Protein AF-0000000087647297 (afdb_homodimer)

Secondary structure (DSSP, 8-state):
-EEEGGGGT-TTTEEE-SEEE-----SB-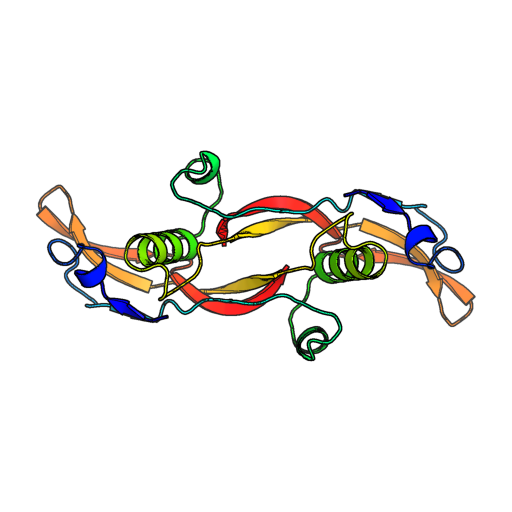-TTSTHHHHTT--HHHHHHHHHHHH-TTT-PPPBEEEEEEEEEEEEEE-TTS-EEEEEEEEEEEEEEEE-/-EEEGGGGT-TTTEEE-SEEE-----SB--TTSTHHHHS---HHHHHHHHHHHH-TTT-PPPBEEEEEEEEEEEEEE-TTS-EEEEEEEEEEEEEEEE-

Foldseek 3Di:
DKDACVVVPNPVWWDDDRIDAQDWFFDFPAPPPPCQVVFPEDPVQVVQNVVCVVPVVVHDHWTKGAPDAAWDWTWTQDPVRDTDIDIDGRRHRPHIHTD/DKDACVVVPNPVWWDDDRIDAQDWFFDFPAPPPPCVVVFPEDPVQVVQNVVCVVPVVVHPHWTKGAPDAAWDWTWTQDPVRDTDIDIDGRRHRPHIHTD

pLDDT: mean 89.78, std 12.83, range [45.0, 98.5]

Nearest PDB structures (foldseek):
  1m4u-assembly1_L-2  TM=9.339E-01  e=3.645E-11  Homo sapiens
  6z3j-assembly1_A  TM=9.046E-01  e=3.065E-11  Homo sapiens
  7zjf-assembly1_A  TM=9.321E-01  e=9.732E-11  Homo sapiens
  3evs-assembly1_B-2  TM=9.454E-01  e=2.753E-10  Homo sapiens
  7zjf-assembly1_B  TM=8.423E-01  e=1.637E-10  Homo sapiens

Radius of gyration: 20.19 Å; Cα contacts (8 Å, |Δi|>4): 421; chains: 2; bounding box: 30×67×40 Å

Solvent-accessible surface area (backbone atoms only — not comparable to full-atom values): 10541 Å² total; per-residue (Å²): 79,74,43,46,37,56,78,76,66,38,52,88,38,44,71,34,60,68,50,49,69,28,41,77,57,77,59,71,42,40,90,80,38,74,47,56,88,70,23,68,51,36,54,34,18,51,51,36,30,52,48,15,71,74,36,60,85,78,32,64,57,16,31,36,29,64,73,35,59,35,63,46,68,41,30,28,48,47,99,82,71,44,80,44,77,44,79,39,62,36,36,23,51,74,36,60,16,24,65,79,74,44,48,39,56,77,75,67,37,51,87,40,43,70,33,61,68,48,49,69,27,41,78,57,75,60,70,43,39,92,81,36,75,49,56,90,70,23,68,52,38,52,33,19,52,51,36,29,51,48,15,72,73,38,61,86,79,33,64,58,15,32,38,30,64,73,34,58,36,65,44,67,39,31,29,48,45,98,83,71,44,80,43,76,43,78,40,61,37,37,21,53,75,36,61,16,24,65

Structure (mmCIF, N/CA/C/O backbone):
data_AF-0000000087647297-model_v1
#
loop_
_entity.id
_entity.type
_entity.pdbx_description
1 polymer 'Transforming growth factor beta like domain protein'
#
loop_
_atom_site.group_PDB
_atom_site.id
_atom_site.type_symbol
_atom_site.label_atom_id
_atom_site.label_alt_id
_atom_site.label_comp_id
_atom_site.label_asym_id
_atom_site.label_entity_id
_atom_site.label_seq_id
_atom_site.pdbx_PDB_ins_code
_atom_site.Cartn_x
_atom_site.Cartn_y
_atom_site.Cartn_z
_atom_site.occupancy
_atom_site.B_iso_or_equiv
_atom_site.auth_seq_id
_atom_site.auth_comp_id
_atom_site.auth_asym_id
_atom_site.auth_atom_id
_atom_site.pdbx_PDB_model_num
ATOM 1 N N . LEU A 1 1 ? 6.102 6.43 14.133 1 93.56 1 LEU A N 1
ATOM 2 C CA . LEU A 1 1 ? 6.293 7.816 13.711 1 93.56 1 LEU A CA 1
ATOM 3 C C . LEU A 1 1 ? 5.328 8.742 14.438 1 93.56 1 LEU A C 1
ATOM 5 O O . LEU A 1 1 ? 4.109 8.609 14.297 1 93.56 1 LEU A O 1
ATOM 9 N N . TYR A 1 2 ? 5.879 9.523 15.328 1 96.12 2 TYR A N 1
ATOM 10 C CA . TYR A 1 2 ? 5.07 10.539 15.992 1 96.12 2 TYR A CA 1
ATOM 11 C C . TYR A 1 2 ? 5.199 11.883 15.281 1 96.12 2 TYR A C 1
ATOM 13 O O . TYR A 1 2 ? 6.309 12.336 14.992 1 96.12 2 TYR A O 1
ATOM 21 N N . LEU A 1 3 ? 4.051 12.461 15.031 1 95.81 3 LEU A N 1
ATOM 22 C CA . LEU A 1 3 ? 4.02 13.773 14.391 1 95.81 3 LEU A CA 1
ATOM 23 C C . LEU A 1 3 ? 3.619 14.852 15.391 1 95.81 3 LEU A C 1
ATOM 25 O O . LEU A 1 3 ? 2.529 14.805 15.969 1 95.81 3 LEU A O 1
ATOM 29 N N . ASN A 1 4 ? 4.578 15.719 15.555 1 95.88 4 ASN A N 1
ATOM 30 C CA . ASN A 1 4 ? 4.242 16.969 16.219 1 95.88 4 ASN A CA 1
ATOM 31 C C . ASN A 1 4 ? 3.855 18.062 15.227 1 95.88 4 ASN A C 1
ATOM 33 O O . ASN A 1 4 ? 4.633 18.391 14.328 1 95.88 4 ASN A O 1
ATOM 37 N N . PHE A 1 5 ? 2.699 18.641 15.438 1 95.81 5 PHE A N 1
ATOM 38 C CA . PHE A 1 5 ? 2.193 19.594 14.461 1 95.81 5 PHE A CA 1
ATOM 39 C C . PHE A 1 5 ? 3.084 20.828 14.398 1 95.81 5 PHE A C 1
ATOM 41 O O . PHE A 1 5 ? 3.172 21.484 13.359 1 95.81 5 PHE A O 1
ATOM 48 N N . ALA A 1 6 ? 3.789 21.031 15.422 1 94.19 6 ALA A N 1
ATOM 49 C CA . ALA A 1 6 ? 4.719 22.156 15.438 1 94.19 6 ALA A C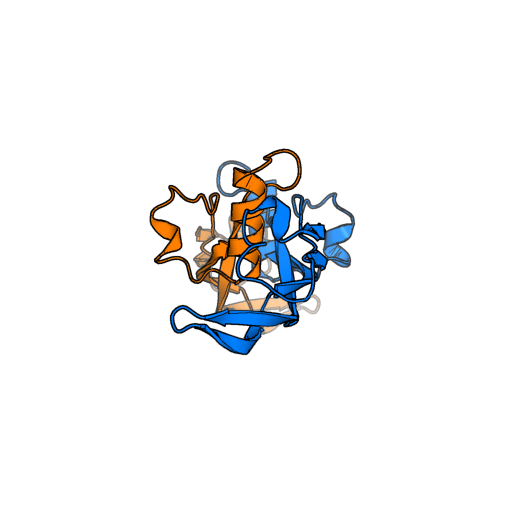A 1
ATOM 50 C C . ALA A 1 6 ? 5.879 21.938 14.477 1 94.19 6 ALA A C 1
ATOM 52 O O . ALA A 1 6 ? 6.398 22.875 13.875 1 94.19 6 ALA A O 1
ATOM 53 N N . ASP A 1 7 ? 6.262 20.688 14.344 1 91.44 7 ASP A N 1
ATOM 54 C CA . ASP A 1 7 ? 7.41 20.344 13.508 1 91.44 7 ASP A CA 1
ATOM 55 C C . ASP A 1 7 ? 7.137 20.672 12.039 1 91.44 7 ASP A C 1
ATOM 57 O O . ASP A 1 7 ? 8.062 20.969 11.273 1 91.44 7 ASP A O 1
ATOM 61 N N . ILE A 1 8 ? 5.844 20.703 11.688 1 89.94 8 ILE A N 1
ATOM 62 C CA . ILE A 1 8 ? 5.52 20.938 10.289 1 89.94 8 ILE A CA 1
ATOM 63 C C . ILE A 1 8 ? 4.934 22.344 10.125 1 89.94 8 ILE A C 1
ATOM 65 O O . ILE A 1 8 ? 4.312 22.641 9.109 1 89.94 8 ILE A O 1
ATOM 69 N N . GLY A 1 9 ? 4.945 23.078 11.172 1 91.44 9 GLY A N 1
ATOM 70 C CA . GLY A 1 9 ? 4.578 24.469 11.102 1 91.44 9 GLY A CA 1
ATOM 71 C C . GLY A 1 9 ? 3.092 24.719 11.289 1 91.44 9 GLY A C 1
ATOM 72 O O . GLY A 1 9 ? 2.562 25.75 10.875 1 91.44 9 GLY A O 1
ATOM 73 N N . TRP A 1 10 ? 2.41 23.766 11.898 1 93.19 10 TRP A N 1
ATOM 74 C CA . TRP A 1 10 ? 0.958 23.891 11.992 1 93.19 10 TRP A CA 1
ATOM 75 C C . TRP A 1 10 ? 0.535 24.328 13.391 1 93.19 10 TRP A C 1
ATOM 77 O O . TRP A 1 10 ? -0.65 24.266 13.727 1 93.19 10 TRP A O 1
ATOM 87 N N . ARG A 1 11 ? 1.353 24.781 14.109 1 91.62 11 ARG A N 1
ATOM 88 C CA . ARG A 1 11 ? 1.104 25.109 15.508 1 91.62 11 ARG A CA 1
ATOM 89 C C . ARG A 1 11 ? 0.114 26.266 15.625 1 91.62 11 ARG A C 1
ATOM 91 O O . ARG A 1 11 ? -0.667 26.328 16.578 1 91.62 11 ARG A O 1
ATOM 98 N N . GLU A 1 12 ? 0.153 27.094 14.648 1 93.75 12 GLU A N 1
ATOM 99 C CA . GLU A 1 12 ? -0.638 28.328 14.758 1 93.75 12 GLU A CA 1
ATOM 100 C C . GLU A 1 12 ? -2.123 28.031 14.555 1 93.75 12 GLU A C 1
ATOM 102 O O . GLU A 1 12 ? -2.977 28.781 15.055 1 93.75 12 GLU A O 1
ATOM 107 N N . TRP A 1 13 ? -2.408 27 13.867 1 94.19 13 TRP A N 1
ATOM 108 C CA . TRP A 1 13 ? -3.824 26.812 13.562 1 94.19 13 TRP A CA 1
ATOM 109 C C . TRP A 1 13 ? -4.344 25.531 14.188 1 94.19 13 TRP A C 1
ATOM 111 O O . TRP A 1 13 ? -5.555 25.344 14.344 1 94.19 13 TRP A O 1
ATOM 121 N N . VAL A 1 14 ? -3.5 24.609 14.523 1 97 14 VAL A N 1
ATOM 122 C CA . VAL A 1 14 ? -3.965 23.406 15.195 1 97 14 VAL A CA 1
ATOM 123 C C . VAL A 1 14 ? -3.984 23.625 16.703 1 97 14 VAL A C 1
ATOM 125 O O . VAL A 1 14 ? -2.959 23.953 17.297 1 97 14 VAL A O 1
ATOM 128 N N . ILE A 1 15 ? -5.152 23.438 17.25 1 97.69 15 ILE A N 1
ATOM 129 C CA . ILE A 1 15 ? -5.332 23.672 18.688 1 97.69 15 ILE A CA 1
ATOM 130 C C . ILE A 1 15 ? -5 22.391 19.453 1 97.69 15 ILE A C 1
ATOM 132 O O . ILE A 1 15 ? -4.27 22.438 20.453 1 97.69 15 ILE A O 1
ATOM 136 N N . ALA A 1 16 ? -5.621 21.328 19.062 1 97.56 16 ALA A N 1
ATOM 137 C CA . ALA A 1 16 ? -5.391 20.031 19.703 1 97.56 16 ALA A CA 1
ATOM 138 C C . ALA A 1 16 ? -5.617 18.891 18.719 1 97.56 16 ALA A C 1
ATOM 140 O O . ALA A 1 16 ? -6.441 19 17.812 1 97.56 16 ALA A O 1
ATOM 141 N N . PRO A 1 17 ? -5.004 17.703 18.875 1 97.88 17 PRO A N 1
ATOM 142 C CA . PRO A 1 17 ? -3.904 17.516 19.812 1 97.88 17 PRO A CA 1
ATOM 143 C C . PRO A 1 17 ? -2.615 18.203 19.375 1 97.88 17 PRO A C 1
ATOM 145 O O . PRO A 1 17 ? -2.586 18.844 18.312 1 97.88 17 PRO A O 1
ATOM 148 N N . GLU A 1 18 ? -1.52 18.188 20.219 1 97.06 18 GLU A N 1
ATOM 149 C CA . GLU A 1 18 ? -0.218 18.719 19.828 1 97.06 18 GLU A CA 1
ATOM 150 C C . GLU A 1 18 ? 0.405 17.891 18.719 1 97.06 18 GLU A C 1
ATOM 152 O O . GLU A 1 18 ? 1.188 18.406 17.922 1 97.06 18 GLU A O 1
ATOM 157 N N . GLY A 1 19 ? 0.128 16.625 18.797 1 97.12 19 GLY A N 1
ATOM 158 C CA . GLY A 1 19 ? 0.629 15.633 17.859 1 97.12 19 GLY A CA 1
ATOM 159 C C . GLY A 1 19 ? -0.036 14.273 18 1 97.12 19 GLY A C 1
ATOM 160 O O . GLY A 1 19 ? -0.97 14.125 18.797 1 97.12 19 GLY A O 1
ATOM 161 N N . TYR A 1 20 ? 0.279 13.414 17.156 1 97.56 20 TYR A N 1
ATOM 162 C CA . TYR A 1 20 ? -0.269 12.062 17.234 1 97.56 20 TYR A CA 1
ATOM 163 C C . TYR A 1 20 ? 0.684 11.055 16.609 1 97.56 20 TYR A C 1
ATOM 165 O O . TYR A 1 20 ? 1.586 11.422 15.859 1 97.56 20 TYR A O 1
ATOM 173 N N . SER A 1 21 ? 0.517 9.867 17.062 1 97.5 21 SER A N 1
ATOM 174 C CA . SER A 1 21 ? 1.301 8.789 16.484 1 97.5 21 SER A CA 1
ATOM 175 C C . SER A 1 21 ? 0.713 8.344 15.148 1 97.5 21 SER A C 1
ATOM 177 O O . SER A 1 21 ? -0.261 7.586 15.109 1 97.5 21 SER A O 1
ATOM 179 N N . ALA A 1 22 ? 1.325 8.797 14.094 1 97.38 22 ALA A N 1
ATOM 180 C CA . ALA A 1 22 ? 0.89 8.406 12.758 1 97.38 22 ALA A CA 1
ATOM 181 C C . ALA A 1 22 ? 1.366 7 12.414 1 97.38 22 ALA A C 1
ATOM 183 O O . ALA A 1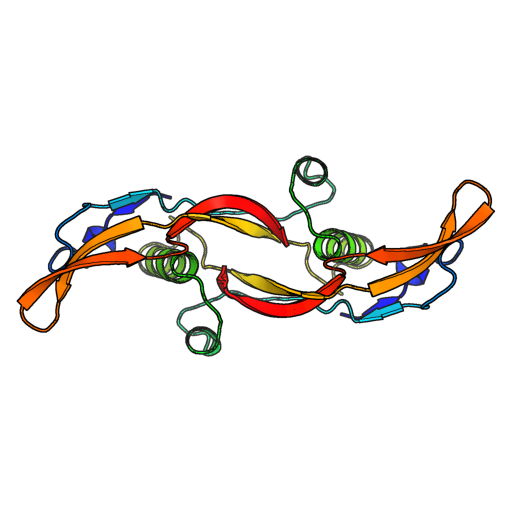 22 ? 0.719 6.289 11.641 1 97.38 22 ALA A O 1
ATOM 184 N N . ASN A 1 23 ? 2.471 6.602 12.938 1 96.69 23 ASN A N 1
ATOM 185 C CA . ASN A 1 23 ? 3.127 5.344 12.602 1 96.69 23 ASN A CA 1
ATOM 186 C C . ASN A 1 23 ? 3.467 5.266 11.117 1 96.69 23 ASN A C 1
ATOM 188 O O . ASN A 1 23 ? 3.291 6.242 10.383 1 96.69 23 ASN A O 1
ATOM 192 N N . TYR A 1 24 ? 4.137 4.27 10.688 1 94.44 24 TYR A N 1
ATOM 193 C CA . TYR A 1 24 ? 4.395 4.078 9.266 1 94.44 24 TYR A CA 1
ATOM 194 C C . TYR A 1 24 ? 4.941 2.682 8.992 1 94.44 24 TYR A C 1
ATOM 196 O O . TYR A 1 24 ? 5.359 1.98 9.914 1 94.44 24 TYR A O 1
ATOM 204 N N . CYS A 1 25 ? 4.809 2.279 7.758 1 92.44 25 CYS A N 1
ATOM 205 C CA . CYS A 1 25 ? 5.32 0.995 7.293 1 92.44 25 CYS A CA 1
ATOM 206 C C . CYS A 1 25 ? 6.625 1.172 6.527 1 92.44 25 CYS A C 1
ATOM 208 O O . CYS A 1 25 ? 6.793 2.15 5.797 1 92.44 25 CYS A O 1
ATOM 210 N N . VAL A 1 26 ? 7.539 0.254 6.758 1 87.62 26 VAL A N 1
ATOM 211 C CA . VAL A 1 26 ? 8.82 0.397 6.078 1 87.62 26 VAL A CA 1
ATOM 212 C C . VAL A 1 26 ? 9.414 -0.982 5.801 1 87.62 26 VAL A C 1
ATOM 214 O O . VAL A 1 26 ? 9.242 -1.91 6.594 1 87.62 26 VAL A O 1
ATOM 217 N N . GLY A 1 27 ? 10.062 -1.066 4.605 1 83.5 27 GLY A N 1
ATOM 218 C CA . GLY A 1 27 ? 10.797 -2.285 4.309 1 83.5 27 GLY A CA 1
ATOM 219 C C . GLY A 1 27 ? 10.227 -3.055 3.133 1 83.5 27 GLY A C 1
ATOM 220 O O . GLY A 1 27 ? 9.125 -2.76 2.668 1 83.5 27 GLY A O 1
ATOM 221 N N . ALA A 1 28 ? 11.031 -3.971 2.551 1 80.94 28 ALA A N 1
ATOM 222 C CA . ALA A 1 28 ? 10.617 -4.855 1.467 1 80.94 28 ALA A CA 1
ATOM 223 C C . ALA A 1 28 ? 9.961 -6.125 2.014 1 80.94 28 ALA A C 1
ATOM 225 O O . ALA A 1 28 ? 10.25 -6.535 3.141 1 80.94 28 ALA A O 1
ATOM 226 N N . CYS A 1 29 ? 9.016 -6.586 1.203 1 81.75 29 CYS A N 1
ATOM 227 C CA . CYS A 1 29 ? 8.391 -7.863 1.537 1 81.75 29 CYS A CA 1
ATOM 228 C C . CYS A 1 29 ? 9.156 -9.023 0.908 1 81.75 29 CYS A C 1
ATOM 230 O O . CYS A 1 29 ? 9.32 -9.07 -0.312 1 81.75 29 CYS A O 1
ATOM 232 N N . SER A 1 30 ? 10.445 -9.312 1.383 1 70.12 30 SER A N 1
ATOM 233 C CA . SER A 1 30 ? 11.25 -10.359 0.758 1 70.12 30 SER A CA 1
ATOM 234 C C . SER A 1 30 ? 10.82 -11.742 1.225 1 70.12 30 SER A C 1
ATOM 236 O O . SER A 1 30 ? 10.125 -11.875 2.232 1 70.12 30 SER A O 1
ATOM 238 N N . SER A 1 31 ? 11.07 -12.711 0.299 1 59.34 31 SER A N 1
ATOM 239 C CA . SER A 1 31 ? 10.859 -14.109 0.661 1 59.34 31 SER A CA 1
ATOM 240 C C . SER A 1 31 ? 11.562 -14.453 1.972 1 59.34 31 SER A C 1
ATOM 242 O O . SER A 1 31 ? 11.109 -15.336 2.709 1 59.34 31 SER A O 1
ATOM 244 N N . ASP A 1 32 ? 12.648 -13.906 2.162 1 55.88 32 ASP A N 1
ATOM 245 C CA . ASP A 1 32 ? 13.391 -14.242 3.369 1 55.88 32 ASP A CA 1
ATOM 246 C C . ASP A 1 32 ? 12.828 -13.508 4.586 1 55.88 32 ASP A C 1
ATOM 248 O O . ASP A 1 32 ? 13.281 -13.727 5.711 1 55.88 32 ASP A O 1
ATOM 252 N N . SER A 1 33 ? 12.094 -12.547 4.266 1 50.97 33 SER A N 1
ATOM 253 C CA . SER A 1 33 ? 11.516 -11.859 5.422 1 50.97 33 SER A CA 1
ATOM 254 C C . SER A 1 33 ? 10.43 -12.711 6.078 1 50.97 33 SER A C 1
ATOM 256 O O . SER A 1 33 ? 9.492 -13.148 5.41 1 50.97 33 SER A O 1
ATOM 258 N N . PRO A 1 34 ? 10.727 -13.352 7.129 1 45 34 PRO A N 1
ATOM 259 C CA . PRO A 1 34 ? 9.695 -14.117 7.832 1 45 34 PRO A CA 1
ATOM 260 C C . PRO A 1 34 ? 8.297 -13.531 7.656 1 45 34 PRO A C 1
ATOM 262 O O . PRO A 1 34 ? 7.309 -14.141 8.086 1 45 34 PRO A O 1
ATOM 265 N N . MET A 1 35 ? 8.234 -12.383 7.414 1 45.91 35 MET A N 1
ATOM 266 C CA . MET A 1 35 ? 6.977 -11.648 7.539 1 45.91 35 MET A CA 1
ATOM 267 C C . MET A 1 35 ? 5.992 -12.062 6.449 1 45.91 35 MET A C 1
ATOM 269 O O . MET A 1 35 ? 4.914 -11.484 6.328 1 45.91 35 MET A O 1
ATOM 273 N N . HIS A 1 36 ? 6.449 -12.773 5.395 1 50.5 36 HIS A N 1
ATOM 274 C CA . HIS A 1 36 ? 5.477 -13.219 4.402 1 50.5 36 HIS A CA 1
ATOM 275 C C . HIS A 1 36 ? 4.285 -13.906 5.07 1 50.5 36 HIS A C 1
ATOM 277 O O . HIS A 1 36 ? 3.137 -13.672 4.688 1 50.5 36 HIS A O 1
ATOM 283 N N . SER A 1 37 ? 4.621 -15 5.848 1 47.41 37 SER A N 1
ATOM 284 C CA . SER A 1 37 ? 3.525 -15.75 6.461 1 47.41 37 SER A CA 1
ATOM 285 C C . SER A 1 37 ? 2.682 -14.852 7.359 1 47.41 37 SER A C 1
ATOM 287 O O . SER A 1 37 ? 1.477 -15.07 7.512 1 47.41 37 SER A O 1
ATOM 289 N N . LYS A 1 38 ? 3.508 -13.922 7.895 1 51.69 38 LYS A N 1
ATOM 290 C CA . LYS A 1 38 ? 2.773 -13.141 8.891 1 51.69 38 LYS A CA 1
ATOM 291 C C . LYS A 1 38 ? 2.299 -11.812 8.305 1 51.69 38 LYS A C 1
ATOM 293 O O . LYS A 1 38 ? 1.537 -11.086 8.945 1 51.69 38 LYS A O 1
ATOM 298 N N . MET A 1 39 ? 2.771 -11.586 6.961 1 63.16 39 MET A N 1
ATOM 299 C CA . MET A 1 39 ? 2.447 -10.234 6.527 1 63.16 39 MET A CA 1
ATOM 300 C C . MET A 1 39 ? 1.203 -10.227 5.645 1 63.16 39 MET A C 1
ATOM 302 O O . MET A 1 39 ? 1.038 -11.102 4.793 1 63.16 39 MET A O 1
ATOM 306 N N . ASN A 1 40 ? 0.04 -10.062 6.141 1 80.94 40 ASN A N 1
ATOM 307 C CA . ASN A 1 40 ? -1.209 -9.797 5.438 1 80.94 40 ASN A CA 1
ATOM 308 C C . ASN A 1 40 ? -0.96 -9.422 3.979 1 80.94 40 ASN A C 1
ATOM 310 O O . ASN A 1 40 ? -1.413 -8.375 3.516 1 80.94 40 ASN A O 1
ATOM 314 N N . ALA A 1 41 ? -0.269 -10.477 3.25 1 90.69 41 ALA A N 1
ATOM 315 C CA . ALA A 1 41 ? 0.102 -10.195 1.865 1 90.69 41 ALA A CA 1
ATOM 316 C C . ALA A 1 41 ? -1.068 -10.453 0.92 1 90.69 41 ALA A C 1
ATOM 318 O O . ALA A 1 41 ? -1.795 -11.438 1.08 1 90.69 41 ALA A O 1
ATOM 319 N N . THR A 1 42 ? -1.231 -9.578 -0.098 1 93.5 42 THR A N 1
ATOM 320 C CA . THR A 1 42 ? -2.178 -9.836 -1.179 1 93.5 42 THR A CA 1
ATOM 321 C C . THR A 1 42 ? -1.621 -10.867 -2.15 1 93.5 42 THR A C 1
ATOM 323 O O . THR A 1 42 ? -0.412 -11.109 -2.189 1 93.5 42 THR A O 1
ATOM 326 N N . ASN A 1 43 ? -2.49 -11.531 -2.889 1 93.38 43 ASN A N 1
ATOM 327 C CA . ASN A 1 43 ? -2.021 -12.422 -3.941 1 93.38 43 ASN A CA 1
ATOM 328 C C . ASN A 1 43 ? -1.089 -11.711 -4.914 1 93.38 43 ASN A C 1
ATOM 330 O O . ASN A 1 43 ? -0.094 -12.281 -5.359 1 93.38 43 ASN A O 1
ATOM 334 N N . HIS A 1 44 ? -1.377 -10.445 -5.109 1 95.44 44 HIS A N 1
ATOM 335 C CA . HIS A 1 44 ? -0.522 -9.664 -6 1 95.44 44 HIS A CA 1
ATOM 336 C C . HIS A 1 44 ? 0.887 -9.531 -5.43 1 95.44 44 HIS A C 1
ATOM 338 O O . HIS A 1 44 ? 1.871 -9.672 -6.16 1 95.44 44 HIS A O 1
ATOM 344 N N . ALA A 1 45 ? 0.929 -9.266 -4.18 1 93.88 45 ALA A N 1
ATOM 345 C CA . ALA A 1 45 ? 2.236 -9.109 -3.547 1 93.88 45 ALA A CA 1
ATOM 346 C C . ALA A 1 45 ? 3.055 -10.398 -3.662 1 93.88 45 ALA A C 1
ATOM 348 O O . ALA A 1 45 ? 4.266 -10.352 -3.889 1 93.88 45 ALA A O 1
ATOM 349 N N . ILE A 1 46 ? 2.398 -11.492 -3.486 1 91.12 46 ILE A N 1
ATOM 350 C CA . ILE A 1 46 ? 3.053 -12.797 -3.6 1 91.12 46 ILE A CA 1
ATOM 351 C C . ILE A 1 46 ? 3.58 -12.984 -5.02 1 91.12 46 ILE A C 1
ATOM 353 O O . ILE A 1 46 ? 4.746 -13.344 -5.215 1 91.12 46 ILE A O 1
ATOM 357 N N . VAL A 1 47 ? 2.736 -12.719 -5.953 1 91.81 47 VAL A N 1
ATOM 358 C CA . VAL A 1 47 ? 3.096 -12.883 -7.359 1 91.81 47 VAL A CA 1
ATOM 359 C C . VAL A 1 47 ? 4.266 -11.969 -7.703 1 91.81 47 VAL A C 1
ATOM 361 O O . VAL A 1 47 ? 5.23 -12.398 -8.344 1 91.81 47 VAL A O 1
ATOM 364 N N . GLN A 1 48 ? 4.148 -10.727 -7.309 1 92.25 48 GLN A N 1
ATOM 365 C CA . GLN A 1 48 ? 5.207 -9.758 -7.582 1 92.25 48 GLN A CA 1
ATOM 366 C C . GLN A 1 48 ? 6.535 -10.211 -6.988 1 92.25 48 GLN A C 1
ATOM 368 O O . GLN A 1 48 ? 7.59 -10.023 -7.602 1 92.25 48 GLN A O 1
ATOM 373 N N . THR A 1 49 ? 6.48 -10.719 -5.785 1 90.25 49 THR A N 1
ATOM 374 C CA . THR A 1 49 ? 7.688 -11.211 -5.125 1 90.25 49 THR A CA 1
ATOM 375 C C . THR A 1 49 ? 8.281 -12.391 -5.895 1 90.25 49 THR A C 1
ATOM 377 O O . THR A 1 49 ? 9.5 -12.477 -6.059 1 90.25 49 THR A O 1
ATOM 380 N N . LEU A 1 50 ? 7.449 -13.273 -6.32 1 89.38 50 LEU A N 1
ATOM 381 C CA . LEU A 1 50 ? 7.91 -14.422 -7.094 1 89.38 50 LEU A CA 1
ATOM 382 C C . LEU A 1 50 ? 8.586 -13.969 -8.391 1 89.38 50 LEU A C 1
ATOM 384 O O . LEU A 1 50 ? 9.641 -14.484 -8.758 1 89.38 50 LEU A O 1
ATOM 388 N N . VAL A 1 51 ? 7.953 -13.039 -9.047 1 91.5 51 VAL A N 1
ATOM 389 C CA . VAL A 1 51 ? 8.516 -12.516 -10.289 1 91.5 51 VAL A CA 1
ATOM 390 C C . VAL A 1 51 ? 9.883 -11.898 -10.016 1 91.5 51 VAL A C 1
ATOM 392 O O . VAL A 1 51 ? 10.828 -12.117 -10.773 1 91.5 51 VAL A O 1
ATOM 395 N N . HIS A 1 52 ? 9.953 -11.156 -8.945 1 91.25 52 HIS A N 1
ATOM 396 C CA . HIS A 1 52 ? 11.211 -10.516 -8.578 1 91.25 52 HIS A CA 1
ATOM 397 C C . HIS A 1 52 ? 12.297 -11.555 -8.305 1 91.25 52 HIS A C 1
ATOM 399 O O . HIS A 1 52 ? 13.461 -11.344 -8.648 1 91.25 52 HIS A O 1
ATOM 405 N N . LEU A 1 53 ? 11.953 -12.617 -7.641 1 88.06 53 LEU A N 1
ATOM 406 C CA . LEU A 1 53 ? 12.906 -13.672 -7.32 1 88.06 53 LEU A CA 1
ATOM 407 C C . LEU A 1 53 ? 13.453 -14.312 -8.594 1 88.06 53 LEU A C 1
ATOM 409 O O . LEU A 1 53 ? 14.633 -14.672 -8.656 1 88.06 53 LEU A O 1
ATOM 413 N N . VAL A 1 54 ? 12.625 -14.477 -9.586 1 90.5 54 VAL A N 1
ATOM 414 C CA . VAL A 1 54 ? 13.008 -15.102 -10.844 1 90.5 54 VAL A CA 1
ATOM 415 C C . VAL A 1 54 ? 13.836 -14.125 -11.672 1 90.5 54 VAL A C 1
ATOM 417 O O . VAL A 1 54 ? 14.844 -14.508 -12.281 1 90.5 54 VAL A O 1
ATOM 420 N N . ASP A 1 55 ? 13.43 -12.883 -11.695 1 92.44 55 ASP A N 1
ATOM 421 C CA . ASP A 1 55 ? 14.117 -11.844 -12.453 1 92.44 55 ASP A CA 1
ATOM 422 C C . ASP A 1 55 ? 13.945 -10.477 -11.797 1 92.44 55 ASP A C 1
ATOM 424 O O . ASP A 1 55 ? 12.961 -9.781 -12.039 1 92.44 55 ASP A O 1
ATOM 428 N N . PRO A 1 56 ? 14.914 -10.055 -11.102 1 91.06 56 PRO A N 1
ATOM 429 C CA . PRO A 1 56 ? 14.812 -8.812 -10.344 1 91.06 56 PRO A CA 1
ATOM 430 C C . PRO A 1 56 ? 14.617 -7.586 -11.234 1 91.06 56 PRO A C 1
ATOM 432 O O . PRO A 1 56 ? 14.211 -6.523 -10.758 1 91.06 56 PRO A O 1
ATOM 435 N N . LYS A 1 57 ? 14.844 -7.738 -12.508 1 92.44 57 LYS A N 1
ATOM 436 C CA . LYS A 1 57 ? 14.734 -6.598 -13.414 1 92.44 57 LYS A CA 1
ATOM 437 C C . LYS A 1 57 ? 13.289 -6.379 -13.844 1 92.44 57 LYS A C 1
ATOM 439 O O . LYS A 1 57 ? 12.945 -5.305 -14.352 1 92.44 57 LYS A O 1
ATOM 444 N N . ARG A 1 58 ? 12.469 -7.34 -13.664 1 91.12 58 ARG A N 1
ATOM 445 C CA . ARG A 1 58 ? 11.094 -7.277 -14.156 1 91.12 58 ARG A CA 1
ATOM 446 C C . ARG A 1 58 ? 10.195 -6.523 -13.18 1 91.12 58 ARG A C 1
ATOM 448 O O . ARG A 1 58 ? 9.242 -5.863 -13.594 1 91.12 58 ARG A O 1
ATOM 455 N N . ALA A 1 59 ? 10.484 -6.691 -11.883 1 88.56 59 ALA A N 1
ATOM 456 C CA 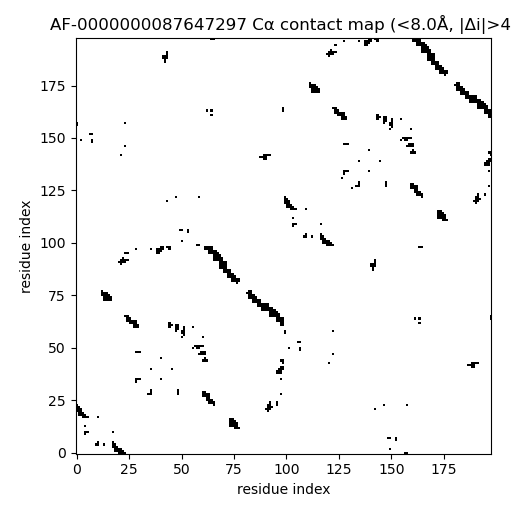. ALA A 1 59 ? 9.719 -5.984 -10.859 1 88.56 59 ALA A CA 1
ATOM 457 C C . ALA A 1 59 ? 10.484 -5.945 -9.539 1 88.56 59 ALA A C 1
ATOM 459 O O . ALA A 1 59 ? 11.164 -6.91 -9.18 1 88.56 59 ALA A O 1
ATOM 460 N N . ASP A 1 60 ? 10.352 -4.859 -8.891 1 88 60 ASP A N 1
ATOM 461 C CA . ASP A 1 60 ? 10.852 -4.836 -7.516 1 88 60 ASP A CA 1
ATOM 462 C C . ASP A 1 60 ? 10.055 -5.785 -6.625 1 88 60 ASP A C 1
ATOM 464 O O . ASP A 1 60 ? 8.984 -6.266 -7.012 1 88 60 ASP A O 1
ATOM 468 N N . GLU A 1 61 ? 10.594 -6.098 -5.527 1 88.38 61 GLU A N 1
ATOM 469 C CA . GLU A 1 61 ? 9.82 -6.836 -4.527 1 88.38 61 GLU A CA 1
ATOM 470 C C . GLU A 1 61 ? 8.633 -6.016 -4.031 1 88.38 61 GLU A C 1
ATOM 472 O O . GLU A 1 61 ? 8.68 -4.781 -4.039 1 88.38 61 GLU A O 1
ATOM 477 N N . ALA A 1 62 ? 7.648 -6.77 -3.604 1 89.88 62 ALA A N 1
ATOM 478 C CA . ALA A 1 62 ? 6.531 -6.074 -2.963 1 89.88 62 ALA A CA 1
ATOM 479 C C . ALA A 1 62 ? 7.008 -5.277 -1.752 1 89.88 62 ALA A C 1
ATOM 481 O O . ALA A 1 62 ? 8 -5.633 -1.116 1 89.88 62 ALA A O 1
ATOM 482 N N . LYS A 1 63 ? 6.277 -4.262 -1.458 1 89.25 63 LYS A N 1
ATOM 483 C CA . LYS A 1 63 ? 6.68 -3.381 -0.368 1 89.25 63 LYS A CA 1
ATOM 484 C C . LYS A 1 63 ? 5.668 -3.418 0.772 1 89.25 63 LYS A C 1
ATOM 486 O O . LYS A 1 63 ? 4.488 -3.701 0.552 1 89.25 63 LYS A O 1
ATOM 491 N N . CYS A 1 64 ? 6.211 -3.117 1.87 1 91 64 CYS A N 1
ATOM 492 C CA . CYS A 1 64 ? 5.348 -2.979 3.037 1 91 64 CYS A CA 1
ATOM 493 C C . CYS A 1 64 ? 4.551 -1.679 2.975 1 91 64 CYS A C 1
ATOM 495 O O . CYS A 1 64 ? 5.105 -0.622 2.668 1 91 64 CYS A O 1
ATOM 497 N N . ALA A 1 65 ? 3.246 -1.832 3.193 1 92.31 65 ALA A N 1
ATOM 498 C CA . ALA A 1 65 ? 2.377 -0.661 3.115 1 92.31 65 ALA A CA 1
ATOM 499 C C . ALA A 1 65 ? 1.228 -0.763 4.113 1 92.31 65 ALA A C 1
ATOM 501 O O . ALA A 1 65 ? 0.878 -1.859 4.559 1 92.31 65 ALA A O 1
ATOM 502 N N . PRO A 1 66 ? 0.658 0.393 4.43 1 93.69 66 PRO A N 1
ATOM 503 C CA . PRO A 1 66 ? -0.503 0.346 5.32 1 93.69 66 PRO A CA 1
ATOM 504 C C . PRO A 1 66 ? -1.669 -0.443 4.727 1 93.69 66 PRO A C 1
ATOM 506 O O . PRO A 1 66 ? -2.049 -0.219 3.576 1 93.69 66 PRO A O 1
ATOM 509 N N . VAL A 1 67 ? -2.217 -1.342 5.598 1 93.25 67 VAL A N 1
ATOM 510 C CA . VAL A 1 67 ? -3.385 -2.078 5.125 1 93.25 67 VAL A CA 1
ATOM 511 C C . VAL A 1 67 ? -4.594 -1.75 6 1 93.25 67 VAL A C 1
ATOM 513 O O . VAL A 1 67 ? -5.73 -2.041 5.633 1 93.25 67 VAL A O 1
ATOM 516 N N . GLN A 1 68 ? -4.309 -1.178 7.145 1 95.06 68 GLN A N 1
ATOM 517 C CA . GLN A 1 68 ? -5.367 -0.671 8.016 1 95.06 68 GLN A CA 1
ATOM 518 C C . GLN A 1 68 ? -4.98 0.672 8.625 1 95.06 68 GLN A C 1
ATOM 520 O O . GLN A 1 68 ? -3.896 0.81 9.195 1 95.06 68 GLN A O 1
ATOM 525 N N . LEU A 1 69 ? -5.887 1.588 8.438 1 97.62 69 LEU A N 1
ATOM 526 C CA . LEU A 1 69 ? -5.68 2.928 8.977 1 97.62 69 LEU A CA 1
ATOM 527 C C . LEU A 1 69 ? -6.855 3.35 9.852 1 97.62 69 LEU A C 1
ATOM 529 O O . LEU A 1 69 ? -7.984 2.912 9.625 1 97.62 69 LEU A O 1
ATOM 533 N N . SER A 1 70 ? -6.582 4.152 10.766 1 98.5 70 SER A N 1
ATOM 534 C CA . SER A 1 70 ? -7.633 4.676 11.625 1 98.5 70 SER A CA 1
ATOM 535 C C . SER A 1 70 ? -7.695 6.199 11.562 1 98.5 70 SER A C 1
ATOM 537 O O . SER A 1 70 ? -6.727 6.848 11.164 1 98.5 70 SER A O 1
ATOM 539 N N . PRO A 1 71 ? -8.875 6.703 11.898 1 98.5 71 PRO A N 1
ATOM 540 C CA . PRO A 1 71 ? -9.039 8.156 11.867 1 98.5 71 PRO A CA 1
ATOM 541 C C . PRO A 1 71 ? -8.453 8.844 13.094 1 98.5 71 PRO A C 1
ATOM 543 O O . PRO A 1 71 ? -8.086 8.18 14.07 1 98.5 71 PRO A O 1
ATOM 546 N N . ALA A 1 72 ? -8.297 10.141 12.992 1 98.19 72 ALA A N 1
ATOM 547 C CA . ALA A 1 72 ? -7.961 11.016 14.109 1 98.19 72 ALA A CA 1
ATOM 548 C C . ALA A 1 72 ? -8.789 12.297 14.07 1 98.19 72 ALA A C 1
ATOM 550 O O . ALA A 1 72 ? -9.195 12.75 13 1 98.19 72 ALA A O 1
ATOM 551 N N . LYS A 1 73 ? -9.086 12.75 15.195 1 98.31 73 LYS A N 1
ATOM 552 C CA . LYS A 1 73 ? -9.781 14.031 15.305 1 98.31 73 LYS A CA 1
ATOM 553 C C . LYS A 1 73 ? -8.805 15.164 15.594 1 98.31 73 LYS A C 1
ATOM 555 O O . LYS A 1 73 ? -7.91 15.023 16.422 1 98.31 73 LYS A O 1
ATOM 560 N N . ILE A 1 74 ? -9.008 16.266 14.875 1 97.94 74 ILE A N 1
ATOM 561 C CA . ILE A 1 74 ? -8.156 17.438 15.062 1 97.94 74 ILE A CA 1
ATOM 562 C C . ILE A 1 74 ? -9.023 18.672 15.32 1 97.94 74 ILE A C 1
ATOM 564 O O . ILE A 1 74 ? -10 18.906 14.609 1 97.94 74 ILE A O 1
ATOM 568 N N . LEU A 1 75 ? -8.664 19.359 16.297 1 98.38 75 LEU A N 1
ATOM 569 C CA . LEU A 1 75 ? -9.266 20.656 16.625 1 98.38 75 LEU A CA 1
ATOM 570 C C . LEU A 1 75 ? -8.414 21.797 16.094 1 98.38 75 LEU A C 1
ATOM 572 O O . LEU A 1 75 ? -7.211 21.875 16.375 1 98.38 75 LEU A O 1
ATOM 576 N N . PHE A 1 76 ? -9.07 22.609 15.25 1 98 76 PHE A N 1
ATOM 577 C CA . PHE A 1 76 ? -8.258 23.672 14.656 1 98 76 PHE A CA 1
ATOM 578 C C . PHE A 1 76 ? -9.102 24.906 14.367 1 98 76 PHE A C 1
ATOM 580 O O . PHE A 1 76 ? -10.328 24.875 14.523 1 98 76 PHE A O 1
ATOM 587 N N . ILE A 1 77 ? -8.398 26.047 14.086 1 97.75 77 ILE A N 1
ATOM 588 C CA . ILE A 1 77 ? -9.047 27.297 13.688 1 97.75 77 ILE A CA 1
ATOM 589 C C . ILE A 1 77 ? -9.062 27.391 12.164 1 97.75 77 ILE A C 1
ATOM 591 O O . ILE A 1 77 ? -8.016 27.328 11.516 1 97.75 77 ILE A O 1
ATOM 595 N N . ASP A 1 78 ? -10.242 27.562 11.609 1 95.56 78 ASP A N 1
ATOM 596 C CA . ASP A 1 78 ? -10.336 27.578 10.148 1 95.56 78 ASP A CA 1
ATOM 597 C C . ASP A 1 78 ? -10.07 28.984 9.602 1 95.56 78 ASP A C 1
ATOM 599 O O . ASP A 1 78 ? -9.727 29.891 10.352 1 95.56 78 ASP A O 1
ATOM 603 N N . ASN A 1 79 ? -10.086 29.031 8.32 1 94.81 79 ASN A N 1
ATOM 604 C CA . ASN A 1 79 ? -9.719 30.266 7.637 1 94.81 79 ASN A CA 1
ATOM 605 C C . ASN A 1 79 ? -10.648 31.422 8.016 1 94.81 79 ASN A C 1
ATOM 607 O O . ASN A 1 79 ? -10.336 32.594 7.766 1 94.81 79 ASN A O 1
ATOM 611 N N . HIS A 1 80 ? -11.758 31.172 8.586 1 96.81 80 HIS A N 1
ATOM 612 C CA . HIS A 1 80 ? -12.719 32.188 8.984 1 96.81 80 HIS A CA 1
ATOM 613 C C . HIS A 1 80 ? -12.609 32.5 10.477 1 96.81 80 HIS A C 1
ATOM 615 O O . HIS A 1 80 ? -13.453 33.188 11.031 1 96.81 80 HIS A O 1
ATOM 621 N N . GLY A 1 81 ? -11.719 31.906 11.148 1 95.88 81 GLY A N 1
ATOM 622 C CA . GLY A 1 81 ? -11.516 32.156 12.57 1 95.88 81 GLY A CA 1
ATOM 623 C C . GLY A 1 81 ? -12.398 31.281 13.453 1 95.88 81 GLY A C 1
ATOM 624 O O . GLY A 1 81 ? -12.461 31.5 14.664 1 95.88 81 GLY A O 1
ATOM 625 N N . ASN A 1 82 ? -13.086 30.328 12.844 1 97.56 82 ASN A N 1
ATOM 626 C CA . ASN A 1 82 ? -13.93 29.422 13.617 1 97.56 82 ASN A CA 1
ATOM 627 C C . ASN A 1 82 ? -13.133 28.234 14.156 1 97.56 82 ASN A C 1
ATOM 629 O O . ASN A 1 82 ? -12.234 27.719 13.477 1 97.56 82 ASN A O 1
ATOM 633 N N . VAL A 1 83 ? -13.477 27.875 15.328 1 97.5 83 VAL A N 1
ATOM 634 C CA . VAL A 1 83 ? -12.922 26.656 15.906 1 97.5 83 VAL A CA 1
ATOM 635 C C . VAL A 1 83 ? -13.68 25.438 15.383 1 97.5 83 VAL A C 1
ATOM 637 O O . VAL A 1 83 ? -14.898 25.344 15.531 1 97.5 83 VAL A O 1
ATOM 640 N N . VAL A 1 84 ? -12.984 24.547 14.797 1 98.12 84 VAL A N 1
ATOM 641 C CA . VAL A 1 84 ? -13.617 23.391 14.156 1 98.12 84 VAL A CA 1
ATOM 642 C C . VAL A 1 84 ? -12.953 22.109 14.641 1 98.12 84 VAL A C 1
ATOM 644 O O . VAL A 1 84 ? -11.727 22.047 14.773 1 98.12 84 VAL A O 1
ATOM 647 N N . MET A 1 85 ? -13.773 21.078 14.945 1 98 85 MET A N 1
ATOM 648 C CA . MET A 1 85 ? -13.297 19.703 15.164 1 98 85 MET A CA 1
ATOM 649 C C . MET A 1 85 ? -13.602 18.828 13.953 1 98 85 MET A C 1
ATOM 651 O O . MET A 1 85 ? -14.758 18.719 13.539 1 98 85 MET A O 1
ATOM 655 N N . ARG A 1 86 ? -12.578 18.234 13.484 1 97.5 86 ARG A N 1
ATOM 656 C CA . ARG A 1 86 ? -12.805 17.406 12.297 1 97.5 86 ARG A CA 1
ATOM 657 C C . ARG A 1 86 ? -12.164 16.031 12.453 1 97.5 86 ARG A C 1
ATOM 659 O O . ARG A 1 86 ? -11.039 15.922 12.953 1 97.5 86 ARG A O 1
ATOM 666 N N . ARG A 1 87 ? -12.938 15.07 12.023 1 98.12 87 ARG A N 1
ATOM 667 C CA . ARG A 1 87 ? -12.422 13.703 11.977 1 98.12 87 ARG A CA 1
ATOM 668 C C . ARG A 1 87 ? -11.82 13.398 10.609 1 98.12 87 ARG A C 1
ATOM 670 O O . ARG A 1 87 ? -12.539 13.359 9.602 1 98.12 87 ARG A O 1
ATOM 677 N N . TYR A 1 88 ? -10.516 13.156 10.625 1 97.31 88 TYR A N 1
ATOM 678 C CA . TYR A 1 88 ? -9.828 12.828 9.383 1 97.31 88 TYR A CA 1
ATOM 679 C C . TYR A 1 88 ? -9.602 11.32 9.266 1 97.31 88 TYR A C 1
ATOM 681 O O . TYR A 1 88 ? -9.055 10.703 10.188 1 97.31 88 TYR A O 1
ATOM 689 N N . GLN A 1 89 ? -10.008 10.844 8.188 1 97.44 89 GLN A N 1
ATOM 690 C CA . GLN A 1 89 ? -9.836 9.414 7.961 1 97.44 89 GLN A CA 1
ATOM 691 C C . GLN A 1 89 ? -8.391 9.078 7.605 1 97.44 89 GLN A C 1
ATOM 693 O O . GLN A 1 89 ? -7.613 9.969 7.246 1 97.44 89 GLN A O 1
ATOM 698 N N . ASP A 1 90 ? -7.934 7.891 7.824 1 97.25 90 ASP A N 1
ATOM 699 C CA . ASP A 1 90 ? -6.664 7.352 7.344 1 97.25 90 ASP A CA 1
ATOM 700 C C . ASP A 1 90 ? -5.488 8.172 7.863 1 97.25 90 ASP A C 1
ATOM 702 O O . ASP A 1 90 ? -4.617 8.578 7.09 1 97.25 90 ASP A O 1
ATOM 706 N N . MET A 1 91 ? -5.539 8.367 9.195 1 97.75 91 MET A N 1
ATOM 707 C CA . MET A 1 91 ? -4.52 9.234 9.781 1 97.75 91 MET A CA 1
ATOM 708 C C . MET A 1 91 ? -3.404 8.414 10.414 1 97.75 91 MET A C 1
ATOM 710 O O . MET A 1 91 ? -2.246 8.836 10.422 1 97.75 91 MET A O 1
ATOM 714 N N . THR A 1 92 ? -3.795 7.227 10.914 1 98.38 92 THR A N 1
ATOM 715 C CA . THR A 1 92 ? -2.846 6.441 11.695 1 98.38 92 THR A CA 1
ATOM 716 C C . THR A 1 92 ? -2.742 5.02 11.148 1 98.38 92 THR A C 1
ATOM 718 O O . THR A 1 92 ? -3.76 4.359 10.922 1 98.38 92 THR A O 1
ATOM 721 N N . VAL A 1 93 ? -1.519 4.555 10.984 1 97.44 93 VAL A N 1
ATOM 722 C CA . VAL A 1 93 ? -1.333 3.172 10.555 1 97.44 93 VAL A CA 1
ATOM 723 C C . VAL A 1 93 ? -1.583 2.23 11.734 1 97.44 93 VAL A C 1
ATOM 725 O O . VAL A 1 93 ? -0.929 2.342 12.773 1 97.44 93 VAL A O 1
ATOM 728 N N . GLN A 1 94 ? -2.553 1.326 11.508 1 97.25 94 GLN A N 1
ATOM 729 C CA . GLN A 1 94 ? -2.836 0.316 12.516 1 97.25 94 GLN A CA 1
ATOM 730 C C . GLN A 1 94 ? -2.158 -1.009 12.18 1 97.25 94 GLN A C 1
ATOM 732 O O . GLN A 1 94 ? -1.783 -1.768 13.078 1 97.25 94 GLN A O 1
ATOM 737 N N . GLU A 1 95 ? -2.047 -1.222 10.875 1 94.69 95 GLU A N 1
ATOM 738 C CA . GLU A 1 95 ? -1.474 -2.48 10.406 1 94.69 95 GLU A CA 1
ATOM 739 C C . GLU A 1 95 ? -0.74 -2.297 9.078 1 94.69 95 GLU A C 1
ATOM 741 O O . GLU A 1 95 ? -1.2 -1.559 8.211 1 94.69 95 GLU A O 1
ATOM 746 N N . CYS A 1 96 ? 0.357 -2.992 8.984 1 93.25 96 CYS A N 1
ATOM 747 C CA . CYS A 1 96 ? 1.085 -3.039 7.723 1 93.25 96 CYS A CA 1
ATOM 748 C C . CYS A 1 96 ? 0.882 -4.379 7.023 1 93.25 96 CYS A C 1
ATOM 750 O O . CYS A 1 96 ? 0.528 -5.371 7.664 1 93.25 96 CYS A O 1
ATOM 752 N N . GLY A 1 97 ? 1.027 -4.375 5.754 1 91.75 97 GLY A N 1
ATOM 753 C CA . GLY A 1 97 ? 1.012 -5.566 4.918 1 91.75 97 GLY A CA 1
ATOM 754 C C . GLY A 1 97 ? 1.859 -5.434 3.668 1 91.75 97 GLY A C 1
ATOM 755 O O . GLY A 1 97 ? 2.482 -4.395 3.445 1 91.75 97 GLY A O 1
ATOM 756 N N . CYS A 1 98 ? 1.849 -6.562 2.967 1 91.69 98 CYS A N 1
ATOM 757 C CA . CYS A 1 98 ? 2.6 -6.531 1.716 1 91.69 98 CYS A CA 1
ATOM 758 C C . CYS A 1 98 ? 1.672 -6.312 0.527 1 91.69 98 CYS A C 1
ATOM 760 O O . CYS A 1 98 ? 0.705 -7.055 0.345 1 91.69 98 CYS A O 1
ATOM 762 N N . LEU A 1 99 ? 2.049 -5.27 -0.186 1 89.31 99 LEU A N 1
ATOM 763 C CA . LEU A 1 99 ? 1.212 -4.898 -1.322 1 89.31 99 LEU A CA 1
ATOM 764 C C . LEU A 1 99 ? 2.051 -4.738 -2.586 1 89.31 99 LEU A C 1
ATOM 766 O O . LEU A 1 99 ? 3.242 -4.43 -2.51 1 89.31 99 LEU A O 1
ATOM 770 N N . LEU B 1 1 ? 3.016 -5.172 -15.695 1 93.62 1 LEU B N 1
ATOM 771 C CA . LEU B 1 1 ? 3.689 -6.434 -15.414 1 93.62 1 LEU B CA 1
ATOM 772 C C . LEU B 1 1 ? 2.834 -7.617 -15.852 1 93.62 1 LEU B C 1
ATOM 774 O O . LEU B 1 1 ? 1.728 -7.812 -15.344 1 93.62 1 LEU B O 1
ATOM 778 N N . TYR B 1 2 ? 3.27 -8.242 -16.906 1 96.19 2 TYR B N 1
ATOM 779 C CA . TYR B 1 2 ? 2.607 -9.469 -17.328 1 96.19 2 TYR B CA 1
ATOM 780 C C . TYR B 1 2 ? 3.307 -10.695 -16.75 1 96.19 2 TYR B C 1
ATOM 782 O O . TYR B 1 2 ? 4.531 -10.812 -16.828 1 96.19 2 TYR B O 1
ATOM 790 N N . LEU B 1 3 ? 2.5 -11.57 -16.188 1 95.94 3 LEU B N 1
ATOM 791 C CA . LEU B 1 3 ? 3.027 -12.812 -15.633 1 95.94 3 LEU B CA 1
ATOM 792 C C . LEU B 1 3 ? 2.648 -14 -16.5 1 95.94 3 LEU B C 1
ATOM 794 O O . LEU B 1 3 ? 1.463 -14.273 -16.703 1 95.94 3 LEU B O 1
ATOM 798 N N . ASN B 1 4 ? 3.711 -14.586 -16.984 1 96 4 ASN B N 1
ATOM 799 C CA . ASN B 1 4 ? 3.539 -15.914 -17.562 1 96 4 ASN B CA 1
ATOM 800 C C . ASN B 1 4 ? 3.789 -17.016 -16.547 1 96 4 ASN B C 1
ATOM 802 O O . ASN B 1 4 ? 4.859 -17.078 -15.93 1 96 4 ASN B O 1
ATOM 806 N N . PHE B 1 5 ? 2.826 -17.891 -16.422 1 95.81 5 PHE B N 1
ATOM 807 C CA . PHE B 1 5 ? 2.928 -18.891 -15.367 1 95.81 5 PHE B CA 1
ATOM 808 C C . PHE B 1 5 ? 4.102 -19.828 -15.633 1 95.81 5 PHE B C 1
ATOM 810 O O . PHE B 1 5 ? 4.68 -20.391 -14.695 1 95.81 5 PHE B O 1
ATOM 817 N N . ALA B 1 6 ? 4.488 -19.906 -16.812 1 94.25 6 ALA B N 1
ATOM 818 C CA . ALA B 1 6 ? 5.641 -20.734 -17.156 1 94.25 6 ALA B CA 1
ATOM 819 C C . ALA B 1 6 ? 6.93 -20.141 -16.594 1 94.25 6 ALA B C 1
ATOM 821 O O . ALA B 1 6 ? 7.848 -20.875 -16.219 1 94.25 6 ALA B O 1
ATOM 822 N N . ASP B 1 7 ? 6.98 -18.828 -16.516 1 91.62 7 ASP B N 1
ATOM 823 C CA . ASP B 1 7 ? 8.188 -18.141 -16.062 1 91.62 7 ASP B CA 1
ATOM 824 C C . ASP B 1 7 ? 8.477 -18.469 -14.602 1 91.62 7 ASP B C 1
ATOM 826 O O . ASP B 1 7 ? 9.633 -18.438 -14.164 1 91.62 7 ASP B O 1
ATOM 830 N N . ILE B 1 8 ? 7.41 -18.828 -13.867 1 90 8 ILE B N 1
ATOM 831 C CA . ILE B 1 8 ? 7.609 -19.078 -12.445 1 90 8 ILE B CA 1
ATOM 832 C C . ILE B 1 8 ? 7.508 -20.578 -12.172 1 90 8 ILE B C 1
ATOM 834 O O . ILE B 1 8 ? 7.332 -21 -11.023 1 90 8 ILE B O 1
ATOM 838 N N . GLY B 1 9 ? 7.406 -21.328 -13.203 1 91.5 9 GLY B N 1
ATOM 839 C CA . GLY B 1 9 ? 7.48 -22.781 -13.086 1 91.5 9 GLY B CA 1
ATOM 840 C C . GLY B 1 9 ? 6.133 -23.422 -12.828 1 91.5 9 GLY B C 1
ATOM 841 O O . GLY B 1 9 ? 6.062 -24.547 -12.312 1 91.5 9 GLY B O 1
ATOM 842 N N . TRP B 1 10 ? 5.066 -22.734 -13.148 1 93.25 10 TRP B N 1
ATOM 843 C CA . TRP B 1 10 ? 3.748 -23.25 -12.797 1 93.25 10 TRP B CA 1
ATOM 844 C C . TRP B 1 10 ? 3.055 -23.844 -14.016 1 93.25 10 TRP B C 1
ATOM 846 O O . TRP B 1 10 ? 1.856 -24.141 -13.977 1 93.25 10 TRP B O 1
ATOM 856 N N . ARG B 1 11 ? 3.715 -24.094 -14.969 1 91.69 11 ARG B N 1
ATOM 857 C CA . ARG B 1 11 ? 3.156 -24.547 -16.25 1 91.69 11 ARG B CA 1
ATOM 858 C C . ARG B 1 11 ? 2.525 -25.922 -16.094 1 91.69 11 ARG B C 1
ATOM 860 O O . ARG B 1 11 ? 1.535 -26.234 -16.766 1 91.69 11 ARG B O 1
ATOM 867 N N . GLU B 1 12 ? 3.08 -26.672 -15.211 1 93.81 12 GLU B N 1
ATOM 868 C CA . GLU B 1 12 ? 2.654 -28.062 -15.133 1 93.81 12 GLU B CA 1
ATOM 869 C C . GLU B 1 12 ? 1.282 -28.188 -14.477 1 93.81 12 GLU B C 1
ATOM 871 O O . GLU B 1 12 ? 0.548 -29.141 -14.727 1 93.81 12 GLU B O 1
ATOM 876 N N . TRP B 1 13 ? 0.965 -27.234 -13.688 1 94.19 13 TRP B N 1
ATOM 877 C CA . TRP B 1 13 ? -0.283 -27.438 -12.953 1 94.19 13 TRP B CA 1
ATOM 878 C C . TRP B 1 13 ? -1.305 -26.359 -13.328 1 94.19 13 TRP B C 1
ATOM 880 O O . TRP B 1 13 ? -2.504 -26.531 -13.086 1 94.19 13 TRP B O 1
ATOM 890 N N . VAL B 1 14 ? -0.892 -25.266 -13.867 1 97.06 14 VAL B N 1
ATOM 891 C CA . VAL B 1 14 ? -1.853 -24.266 -14.312 1 97.06 14 VAL B CA 1
ATOM 892 C C . VAL B 1 14 ? -2.27 -24.547 -15.75 1 97.06 14 VAL B C 1
ATOM 894 O O . VAL B 1 14 ? -1.424 -24.609 -16.641 1 97.06 14 VAL B O 1
ATOM 897 N N . ILE B 1 15 ? -3.551 -24.719 -15.922 1 97.75 15 ILE B N 1
ATOM 898 C CA . ILE B 1 15 ? -4.086 -25.047 -17.234 1 97.75 15 ILE B CA 1
ATOM 899 C C . ILE B 1 15 ? -4.363 -23.766 -18.016 1 97.75 15 ILE B C 1
ATOM 901 O O . ILE B 1 15 ? -3.988 -23.656 -19.188 1 97.75 15 ILE B O 1
ATOM 905 N N . ALA B 1 16 ? -5.113 -22.906 -17.422 1 97.56 16 ALA B N 1
ATOM 906 C CA . ALA B 1 16 ? -5.453 -21.641 -18.047 1 97.56 16 ALA B CA 1
ATOM 907 C C . ALA B 1 16 ? -5.676 -20.547 -17 1 97.56 16 ALA B C 1
ATOM 909 O O . ALA B 1 16 ? -6.113 -20.844 -15.883 1 97.56 16 ALA B O 1
ATOM 910 N N . PRO B 1 17 ? -5.492 -19.25 -17.281 1 97.88 17 PRO B N 1
ATOM 911 C CA . PRO B 1 17 ? -4.828 -18.812 -18.516 1 97.88 17 PRO B CA 1
ATOM 912 C C . PRO B 1 17 ? -3.328 -19.094 -18.516 1 97.88 17 PRO B C 1
ATOM 914 O O . PRO B 1 17 ? -2.805 -19.656 -17.547 1 97.88 17 PRO B O 1
ATOM 917 N N . GLU B 1 18 ? -2.6 -18.828 -19.656 1 97.12 18 GLU B N 1
ATOM 918 C CA . GLU B 1 18 ? -1.147 -18.969 -19.719 1 97.12 18 GLU B CA 1
ATOM 919 C C . GLU B 1 18 ? -0.466 -17.938 -18.797 1 97.12 18 GLU B C 1
ATOM 921 O O . GLU B 1 18 ? 0.633 -18.188 -18.297 1 97.12 18 GLU B O 1
ATOM 926 N N . GLY B 1 19 ? -1.071 -16.812 -18.734 1 97.25 19 GLY B N 1
ATOM 927 C CA . GLY B 1 19 ? -0.6 -15.672 -17.953 1 97.25 19 GLY B CA 1
ATOM 928 C C . GLY B 1 19 ? -1.626 -14.562 -17.828 1 97.25 19 GLY B C 1
ATOM 929 O O . GLY B 1 19 ? -2.762 -14.711 -18.281 1 97.25 19 GLY B O 1
ATOM 930 N N . TYR B 1 20 ? -1.316 -13.609 -17.078 1 97.62 20 TYR B N 1
ATOM 931 C CA . TYR B 1 20 ? -2.213 -12.469 -16.938 1 97.62 20 TYR B CA 1
ATOM 932 C C . TYR B 1 20 ? -1.433 -11.203 -16.594 1 97.62 20 TYR B C 1
ATOM 934 O O . TYR B 1 20 ? -0.277 -11.281 -16.172 1 97.62 20 TYR B O 1
ATOM 942 N N . SER B 1 21 ? -2.057 -10.141 -16.922 1 97.56 21 SER B N 1
ATOM 943 C CA . SER B 1 21 ? -1.458 -8.867 -16.562 1 97.56 21 SER B CA 1
ATOM 944 C C . SER B 1 21 ? -1.705 -8.539 -15.086 1 97.56 21 SER B C 1
ATOM 946 O O . SER B 1 21 ? -2.787 -8.078 -14.727 1 97.56 21 SER B O 1
ATOM 948 N N . ALA B 1 22 ? -0.695 -8.758 -14.297 1 97.38 22 ALA B N 1
ATOM 949 C CA . ALA B 1 22 ? -0.787 -8.445 -12.875 1 97.38 22 ALA B CA 1
ATOM 950 C C . ALA B 1 22 ? -0.638 -6.945 -12.633 1 97.38 22 ALA B C 1
ATOM 952 O O . ALA B 1 22 ? -1.188 -6.406 -11.672 1 97.38 22 ALA B O 1
ATOM 953 N N . ASN B 1 23 ? 0.094 -6.293 -13.461 1 96.69 23 ASN B N 1
ATOM 954 C CA . ASN B 1 23 ? 0.449 -4.891 -13.289 1 96.69 23 ASN B CA 1
ATOM 955 C C . ASN B 1 23 ? 1.188 -4.66 -11.969 1 96.69 23 ASN B C 1
ATOM 957 O O . ASN B 1 23 ? 1.51 -5.613 -11.258 1 96.69 23 ASN B O 1
ATOM 961 N N . TYR B 1 24 ? 1.672 -3.49 -11.727 1 94.44 24 TYR B N 1
ATOM 962 C CA . TYR B 1 24 ? 2.285 -3.176 -10.438 1 94.44 24 TYR B CA 1
ATOM 963 C C . TYR B 1 24 ? 2.496 -1.675 -10.289 1 94.44 24 TYR B C 1
ATOM 965 O O . TYR B 1 24 ? 2.414 -0.928 -11.266 1 94.44 24 TYR B O 1
ATOM 973 N N . CYS B 1 25 ? 2.629 -1.271 -9.062 1 92.38 25 CYS B N 1
ATOM 974 C CA . CYS B 1 25 ? 2.891 0.123 -8.719 1 92.38 25 CYS B CA 1
ATOM 975 C C . CYS B 1 25 ? 4.367 0.34 -8.406 1 92.38 25 CYS B C 1
ATOM 977 O O . CYS B 1 25 ? 5.012 -0.527 -7.812 1 92.38 25 CYS B O 1
ATOM 979 N N . VAL B 1 26 ? 4.871 1.461 -8.852 1 87.5 26 VAL B N 1
ATOM 980 C CA . VAL B 1 26 ? 6.289 1.704 -8.609 1 87.5 26 VAL B CA 1
ATOM 981 C C . VAL B 1 26 ? 6.543 3.205 -8.477 1 87.5 26 VAL B C 1
ATOM 983 O O . VAL B 1 26 ? 5.887 4.012 -9.141 1 87.5 26 VAL B O 1
ATOM 986 N N . GLY B 1 27 ? 7.477 3.518 -7.527 1 83.44 27 GLY B N 1
ATOM 987 C CA . GLY B 1 27 ? 7.906 4.902 -7.418 1 83.44 27 GLY B CA 1
ATOM 988 C C . GLY B 1 27 ? 7.539 5.539 -6.09 1 83.44 27 GLY B C 1
ATOM 989 O O . GLY B 1 27 ? 6.766 4.973 -5.316 1 83.44 27 GLY B O 1
ATOM 990 N N . ALA B 1 28 ? 8.195 6.664 -5.738 1 80.69 28 ALA B N 1
ATOM 991 C CA . ALA B 1 28 ? 7.906 7.445 -4.535 1 80.69 28 ALA B CA 1
ATOM 992 C C . ALA B 1 28 ? 6.797 8.461 -4.797 1 80.69 28 ALA B C 1
ATOM 994 O O . ALA B 1 28 ? 6.598 8.898 -5.93 1 80.69 28 ALA B O 1
ATOM 995 N N . CYS B 1 29 ? 6.051 8.672 -3.709 1 81.56 29 CYS B N 1
ATOM 996 C CA . CYS B 1 29 ? 5.031 9.711 -3.771 1 81.56 29 CYS B CA 1
ATOM 997 C C . CYS B 1 29 ? 5.598 11.062 -3.348 1 81.56 29 CYS B C 1
ATOM 999 O O . CYS B 1 29 ? 6.062 11.211 -2.217 1 81.56 29 CYS B O 1
ATOM 1001 N N . SER B 1 30 ? 6.582 11.641 -4.16 1 70.06 30 SER B N 1
ATOM 1002 C CA . SER B 1 30 ? 7.215 12.891 -3.754 1 70.06 30 SER B CA 1
ATOM 1003 C C . SER B 1 30 ? 6.316 14.086 -4.059 1 70.06 30 SER B C 1
ATOM 1005 O O . SER B 1 30 ? 5.359 13.969 -4.824 1 70.06 30 SER B O 1
ATOM 1007 N N . SER B 1 31 ? 6.535 15.141 -3.232 1 59.28 31 SER B N 1
ATOM 1008 C CA . SER B 1 31 ? 5.859 16.406 -3.488 1 59.28 31 SER B CA 1
ATOM 1009 C C . SER B 1 31 ? 6.027 16.844 -4.941 1 59.28 31 SER B C 1
ATOM 1011 O O . SER B 1 31 ? 5.156 17.516 -5.496 1 59.28 31 SER B O 1
ATOM 1013 N N . ASP B 1 32 ? 7.105 16.578 -5.445 1 55.69 32 ASP B N 1
ATOM 1014 C CA . ASP B 1 32 ? 7.352 17.031 -6.812 1 55.69 32 ASP B CA 1
ATOM 1015 C C . ASP B 1 32 ? 6.715 16.078 -7.828 1 55.69 32 ASP B C 1
ATOM 1017 O O . ASP B 1 32 ? 6.766 16.328 -9.031 1 55.69 32 ASP B O 1
ATOM 1021 N N . SER B 1 33 ? 6.391 14.977 -7.301 1 51.91 33 SER B N 1
ATOM 1022 C CA . SER B 1 33 ? 5.777 14.07 -8.266 1 51.91 33 SER B CA 1
ATOM 1023 C C . SER B 1 33 ? 4.371 14.523 -8.633 1 51.91 33 SER B C 1
ATOM 1025 O O . SER B 1 33 ? 3.539 14.766 -7.758 1 51.91 33 SER B O 1
ATOM 1027 N N . PRO B 1 34 ? 4.211 15.094 -9.766 1 45.22 34 PRO B N 1
ATOM 1028 C CA . PRO B 1 34 ? 2.865 15.477 -10.195 1 45.22 34 PRO B CA 1
ATOM 1029 C C . PRO B 1 34 ? 1.783 14.562 -9.633 1 45.22 34 PRO B C 1
ATOM 1031 O O . PRO B 1 34 ? 0.593 14.859 -9.742 1 45.22 34 PRO B O 1
ATOM 1034 N N . MET B 1 35 ? 2.115 13.469 -9.305 1 45.81 35 MET B N 1
ATOM 1035 C CA . MET B 1 35 ? 1.132 12.422 -9.031 1 45.81 35 MET B CA 1
ATOM 1036 C C . MET B 1 35 ? 0.402 12.703 -7.719 1 45.81 35 MET B C 1
ATOM 1038 O O . MET B 1 35 ? -0.437 11.906 -7.289 1 45.81 35 MET B O 1
ATOM 1042 N N . HIS B 1 36 ? 0.926 13.633 -6.852 1 50.34 36 HIS B N 1
ATOM 1043 C CA . HIS B 1 36 ? 0.224 13.914 -5.605 1 50.34 36 HIS B CA 1
ATOM 1044 C C . HIS B 1 36 ? -1.239 14.266 -5.863 1 50.34 36 HIS B C 1
ATOM 1046 O O . HIS B 1 36 ? -2.127 13.805 -5.141 1 50.34 36 HIS B O 1
ATOM 1052 N N . SER B 1 37 ? -1.444 15.344 -6.719 1 47.41 37 SER B N 1
ATOM 1053 C CA . SER B 1 37 ? -2.816 15.797 -6.918 1 47.41 37 SER B CA 1
ATOM 1054 C C . SER B 1 37 ? -3.697 14.68 -7.461 1 47.41 37 SER B C 1
ATOM 1056 O O . SER B 1 37 ? -4.895 14.625 -7.172 1 47.41 37 SER B O 1
ATOM 1058 N N . LYS B 1 38 ? -2.932 13.898 -8.25 1 51.47 38 LYS B N 1
ATOM 1059 C CA . LYS B 1 38 ? -3.766 12.906 -8.922 1 51.47 38 LYS B CA 1
ATOM 1060 C C . LYS B 1 38 ? -3.672 11.555 -8.219 1 51.47 38 LYS B C 1
ATOM 1062 O O . LYS B 1 38 ? -4.371 10.609 -8.594 1 51.47 38 LYS B O 1
ATOM 1067 N N . MET B 1 39 ? -2.775 11.531 -7.082 1 63.78 39 MET B N 1
ATOM 1068 C CA . MET B 1 39 ? -2.568 10.172 -6.59 1 63.78 39 MET B CA 1
ATOM 1069 C C . MET B 1 39 ? -3.438 9.898 -5.367 1 63.78 39 MET B C 1
ATOM 1071 O O . MET B 1 39 ? -3.602 10.766 -4.508 1 63.78 39 MET B O 1
ATOM 1075 N N . ASN B 1 40 ? -4.594 9.375 -5.516 1 81 40 ASN B N 1
ATOM 1076 C CA . ASN B 1 40 ? -5.441 8.805 -4.477 1 81 40 ASN B CA 1
ATOM 1077 C C . ASN B 1 40 ? -4.664 8.578 -3.184 1 81 40 ASN B C 1
ATOM 1079 O O . ASN B 1 40 ? -4.633 7.457 -2.662 1 81 40 ASN B O 1
ATOM 1083 N N . ALA B 1 41 ? -4.094 9.82 -2.646 1 90.75 41 ALA B N 1
ATOM 1084 C CA . ALA B 1 41 ? -3.256 9.711 -1.454 1 90.75 41 ALA B CA 1
ATOM 1085 C C . ALA B 1 41 ? -4.109 9.68 -0.188 1 90.75 41 ALA B C 1
ATOM 1087 O O . ALA B 1 41 ? -5.09 10.422 -0.076 1 90.75 41 ALA B O 1
ATOM 1088 N N . THR B 1 42 ? -3.711 8.836 0.775 1 93.56 42 THR B N 1
ATOM 1089 C CA . THR B 1 42 ? -4.316 8.867 2.102 1 93.56 42 THR B CA 1
ATOM 1090 C C . THR B 1 42 ? -3.799 10.055 2.904 1 93.56 42 THR B C 1
ATOM 1092 O O . THR B 1 42 ? -2.748 10.617 2.584 1 93.56 42 THR B O 1
ATOM 1095 N N . ASN B 1 43 ? -4.543 10.477 3.906 1 93.38 43 ASN B N 1
ATOM 1096 C CA . ASN B 1 43 ? -4.039 11.516 4.809 1 93.38 43 ASN B CA 1
ATOM 1097 C C . ASN B 1 43 ? -2.701 11.117 5.422 1 93.38 43 ASN B C 1
ATOM 1099 O O . ASN B 1 43 ? -1.812 11.961 5.574 1 93.38 43 ASN B O 1
ATOM 1103 N N . HIS B 1 44 ? -2.559 9.836 5.641 1 95.5 44 HIS B N 1
ATOM 1104 C CA . HIS B 1 44 ? -1.298 9.359 6.199 1 95.5 44 HIS B CA 1
ATOM 1105 C C . HIS B 1 44 ? -0.144 9.594 5.227 1 95.5 44 HIS B C 1
ATOM 1107 O O . HIS B 1 44 ? 0.937 10.023 5.633 1 95.5 44 HIS B O 1
ATOM 1113 N N . ALA B 1 45 ? -0.412 9.297 4.008 1 93.94 45 ALA B N 1
ATOM 1114 C CA . ALA B 1 45 ? 0.633 9.484 3.006 1 93.94 45 ALA B CA 1
ATOM 1115 C C . ALA B 1 45 ? 1.067 10.945 2.928 1 93.94 45 ALA B C 1
ATOM 1117 O O . ALA B 1 45 ? 2.256 11.242 2.775 1 93.94 45 ALA B O 1
ATOM 1118 N N . ILE B 1 46 ? 0.109 11.812 2.998 1 91.19 46 ILE B N 1
ATOM 1119 C CA . ILE B 1 46 ? 0.387 13.242 2.965 1 91.19 46 ILE B CA 1
ATOM 1120 C C . ILE B 1 46 ? 1.249 13.625 4.164 1 91.19 46 ILE B C 1
ATOM 1122 O O . ILE B 1 46 ? 2.273 14.297 4.012 1 91.19 46 ILE B O 1
ATOM 1126 N N . VAL B 1 47 ? 0.835 13.18 5.297 1 91.81 47 VAL B N 1
ATOM 1127 C CA . VAL B 1 47 ? 1.545 13.492 6.535 1 91.81 47 VAL B CA 1
ATOM 1128 C C . VAL B 1 47 ? 2.969 12.938 6.465 1 91.81 47 VAL B C 1
ATOM 1130 O O . VAL B 1 47 ? 3.926 13.641 6.801 1 91.81 47 VAL B O 1
ATOM 1133 N N . GLN B 1 48 ? 3.092 11.695 6.062 1 92.25 48 GLN B N 1
ATOM 1134 C CA . GLN B 1 48 ? 4.402 11.062 5.957 1 92.25 48 GLN B CA 1
ATOM 1135 C C . GLN B 1 48 ? 5.316 11.836 5.012 1 92.25 48 GLN B C 1
ATOM 1137 O O . GLN B 1 48 ? 6.512 11.984 5.273 1 92.25 48 GLN B O 1
ATOM 1142 N N . THR B 1 49 ? 4.758 12.266 3.912 1 90.12 49 THR B N 1
ATOM 1143 C CA . THR B 1 49 ? 5.523 13.047 2.941 1 90.12 49 THR B CA 1
ATOM 1144 C C . THR B 1 49 ? 5.98 14.367 3.547 1 90.12 49 THR B C 1
ATOM 1146 O O . THR B 1 49 ? 7.121 14.789 3.34 1 90.12 49 THR B O 1
ATOM 1149 N N . LEU B 1 50 ? 5.109 15.008 4.246 1 89.25 50 LEU B N 1
ATOM 1150 C CA . LEU B 1 50 ? 5.453 16.266 4.895 1 89.25 50 LEU B CA 1
ATOM 1151 C C . LEU B 1 50 ? 6.582 16.078 5.902 1 89.25 50 LEU B C 1
ATOM 1153 O O . LEU B 1 50 ? 7.516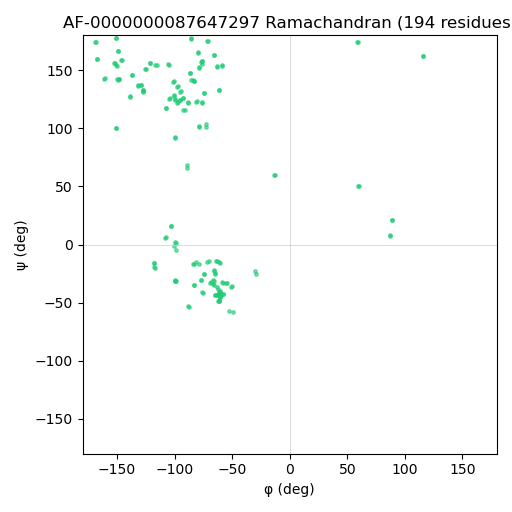 16.875 5.957 1 89.25 50 LEU B O 1
ATOM 1157 N N . VAL B 1 51 ? 6.457 15.031 6.68 1 91.44 51 VAL B N 1
ATOM 1158 C CA . VAL B 1 51 ? 7.492 14.734 7.664 1 91.44 51 VAL B CA 1
ATOM 1159 C C . VAL B 1 51 ? 8.828 14.508 6.961 1 91.44 51 VAL B C 1
ATOM 1161 O O . VAL B 1 51 ? 9.859 15.008 7.406 1 91.44 51 VAL B O 1
ATOM 1164 N N . HIS B 1 52 ? 8.773 13.773 5.879 1 91.25 52 HIS B N 1
ATOM 1165 C CA . HIS B 1 52 ? 9.977 13.492 5.117 1 91.25 52 HIS B CA 1
ATOM 1166 C C . HIS B 1 52 ? 10.609 14.773 4.578 1 91.25 52 HIS B C 1
ATOM 1168 O O . HIS B 1 52 ? 11.836 14.898 4.547 1 91.25 52 HIS B O 1
ATOM 1174 N N . LEU B 1 53 ? 9.797 15.664 4.105 1 88 53 LEU B N 1
ATOM 1175 C CA . LEU B 1 53 ? 10.289 16.922 3.561 1 88 53 LEU B CA 1
ATOM 1176 C C . LEU B 1 53 ? 10.992 17.75 4.633 1 88 53 LEU B C 1
ATOM 1178 O O . LEU B 1 53 ? 11.984 18.422 4.352 1 88 53 LEU B O 1
ATOM 1182 N N . VAL B 1 54 ? 10.484 17.703 5.832 1 90.31 54 VAL B N 1
ATOM 1183 C CA . VAL B 1 54 ? 11.047 18.469 6.945 1 90.31 54 VAL B CA 1
ATOM 1184 C C . VAL B 1 54 ? 12.32 17.797 7.445 1 90.31 54 VAL B C 1
ATOM 1186 O O . VAL B 1 54 ? 13.312 18.469 7.734 1 90.31 54 VAL B O 1
ATOM 1189 N N . ASP B 1 55 ? 12.305 16.5 7.527 1 92.38 55 ASP B N 1
ATOM 1190 C CA . ASP B 1 55 ? 13.445 15.711 7.996 1 92.38 55 ASP B CA 1
ATOM 1191 C C . ASP B 1 55 ? 13.469 14.328 7.352 1 92.38 55 ASP B C 1
ATOM 1193 O 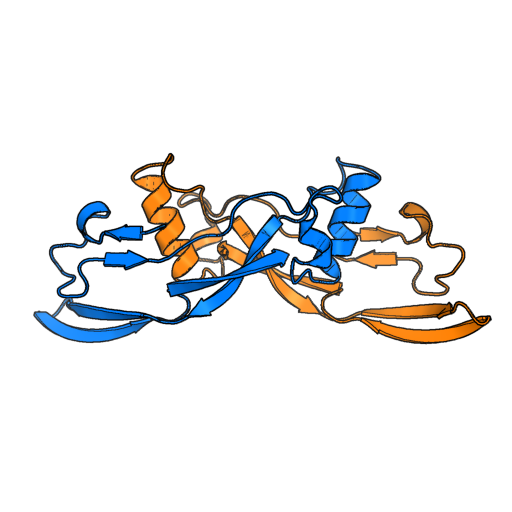O . ASP B 1 55 ? 12.836 13.398 7.852 1 92.38 55 ASP B O 1
ATOM 1197 N N . PRO B 1 56 ? 14.266 14.156 6.375 1 90.94 56 PRO B N 1
ATOM 1198 C CA . PRO B 1 56 ? 14.281 12.898 5.625 1 90.94 56 PRO B CA 1
ATOM 1199 C C . PRO B 1 56 ? 14.703 11.711 6.48 1 90.94 56 PRO B C 1
ATOM 1201 O O . PRO B 1 56 ? 14.484 10.562 6.094 1 90.94 56 PRO B O 1
ATOM 1204 N N . LYS B 1 57 ? 15.258 11.977 7.633 1 92.31 57 LYS B N 1
ATOM 1205 C CA . LYS B 1 57 ? 15.742 10.891 8.477 1 92.31 57 LYS B CA 1
ATOM 1206 C C . LYS B 1 57 ? 14.617 10.297 9.312 1 92.31 57 LYS B C 1
ATOM 1208 O O . LYS B 1 57 ? 14.75 9.188 9.844 1 92.31 57 LYS B O 1
ATOM 1213 N N . ARG B 1 58 ? 13.539 10.984 9.438 1 91 58 ARG B N 1
ATOM 1214 C CA . ARG B 1 58 ? 12.461 10.57 10.32 1 91 58 ARG B CA 1
ATOM 1215 C C . ARG B 1 58 ? 11.547 9.555 9.633 1 91 58 ARG B C 1
ATOM 1217 O O . ARG B 1 58 ? 10.984 8.672 10.281 1 91 58 ARG B O 1
ATOM 1224 N N . ALA B 1 59 ? 11.367 9.742 8.312 1 88.38 59 ALA B N 1
ATOM 1225 C CA . ALA B 1 59 ? 10.547 8.805 7.535 1 88.38 59 ALA B CA 1
ATOM 1226 C C . ALA B 1 59 ? 10.859 8.914 6.047 1 88.38 59 ALA B C 1
ATOM 1228 O O . ALA B 1 59 ? 11.109 10.008 5.535 1 88.38 59 ALA B O 1
ATOM 1229 N N . ASP B 1 60 ? 10.828 7.797 5.434 1 88.06 60 ASP B N 1
ATOM 1230 C CA . ASP B 1 60 ? 10.875 7.844 3.975 1 88.06 60 ASP B CA 1
ATOM 1231 C C . ASP B 1 60 ? 9.625 8.5 3.404 1 88.06 60 ASP B C 1
ATOM 1233 O O . ASP B 1 60 ? 8.633 8.688 4.117 1 88.06 60 ASP B O 1
ATOM 1237 N N . GLU B 1 61 ? 9.703 8.891 2.211 1 88.31 61 GLU B N 1
ATOM 1238 C CA . GLU B 1 61 ? 8.492 9.344 1.523 1 88.31 61 GLU B CA 1
ATOM 1239 C C . GLU B 1 61 ? 7.477 8.219 1.381 1 88.31 61 GLU B C 1
ATOM 1241 O O . GLU B 1 61 ? 7.852 7.043 1.324 1 88.31 61 GLU B O 1
ATOM 1246 N N . ALA B 1 62 ? 6.242 8.664 1.311 1 89.81 62 ALA B N 1
ATOM 1247 C CA . ALA B 1 62 ? 5.215 7.672 1.004 1 89.81 62 ALA B CA 1
ATOM 1248 C C . ALA B 1 62 ? 5.496 6.988 -0.33 1 89.81 62 ALA B C 1
ATOM 1250 O O . ALA B 1 62 ? 6.137 7.566 -1.211 1 89.81 62 ALA B O 1
ATOM 1251 N N . LYS B 1 63 ? 4.988 5.816 -0.428 1 89.12 63 LYS B N 1
ATOM 1252 C CA . LYS B 1 63 ? 5.262 5.035 -1.631 1 89.12 63 LYS B CA 1
ATOM 1253 C C . LYS B 1 63 ? 3.979 4.754 -2.408 1 89.12 63 LYS B C 1
ATOM 1255 O O . LYS B 1 63 ? 2.891 4.723 -1.83 1 89.12 63 LYS B O 1
ATOM 1260 N N . CYS B 1 64 ? 4.227 4.562 -3.641 1 90.88 64 CYS B N 1
ATOM 1261 C CA . CYS B 1 64 ? 3.117 4.148 -4.496 1 90.88 64 CYS B CA 1
ATOM 1262 C C . CYS B 1 64 ? 2.766 2.686 -4.258 1 90.88 64 CYS B C 1
ATOM 1264 O O . CYS B 1 64 ? 3.65 1.832 -4.195 1 90.88 64 CYS B O 1
ATOM 1266 N N . ALA B 1 65 ? 1.476 2.471 -4.059 1 92.25 65 ALA B N 1
ATOM 1267 C CA . ALA B 1 65 ? 1.027 1.11 -3.77 1 92.25 65 ALA B CA 1
ATOM 1268 C C . ALA B 1 65 ? -0.354 0.85 -4.363 1 92.25 65 ALA B C 1
ATOM 1270 O O . ALA B 1 65 ? -1.109 1.788 -4.629 1 92.25 65 ALA B O 1
ATOM 1271 N N . PRO B 1 66 ? -0.66 -0.424 -4.539 1 93.69 66 PRO B N 1
ATOM 1272 C CA . PRO B 1 66 ? -2.004 -0.737 -5.031 1 93.69 66 PRO B CA 1
ATOM 1273 C C . PRO B 1 66 ? -3.104 -0.27 -4.078 1 93.69 66 PRO B C 1
ATOM 1275 O O . PRO B 1 66 ? -3.037 -0.534 -2.875 1 93.69 66 PRO B O 1
ATOM 1278 N N . VAL B 1 67 ? -4.113 0.396 -4.711 1 93.31 67 VAL B N 1
ATOM 1279 C CA . VAL B 1 67 ? -5.234 0.805 -3.871 1 93.31 67 VAL B CA 1
ATOM 1280 C C . VAL B 1 67 ? -6.516 0.123 -4.352 1 93.31 67 VAL B C 1
ATOM 1282 O O . VAL B 1 67 ? -7.52 0.102 -3.637 1 93.31 67 VAL B O 1
ATOM 1285 N N . GLN B 1 68 ? -6.453 -0.394 -5.543 1 95.12 68 GLN B N 1
ATOM 1286 C CA . GLN B 1 68 ? -7.543 -1.206 -6.07 1 95.12 68 GLN B CA 1
ATOM 1287 C C . GLN B 1 68 ? -7.008 -2.418 -6.832 1 95.12 68 GLN B C 1
ATOM 1289 O O . GLN B 1 68 ? -6.164 -2.279 -7.715 1 95.12 68 GLN B O 1
ATOM 1294 N N . LEU B 1 69 ? -7.52 -3.543 -6.414 1 97.56 69 LEU B N 1
ATOM 1295 C CA . LEU B 1 69 ? -7.133 -4.797 -7.043 1 97.56 69 LEU B CA 1
ATOM 1296 C C . LEU B 1 69 ? -8.359 -5.559 -7.539 1 97.56 69 LEU B C 1
ATOM 1298 O O . LEU B 1 69 ? -9.438 -5.441 -6.965 1 97.56 69 LEU B O 1
ATOM 1302 N N . SER B 1 70 ? -8.172 -6.289 -8.523 1 98.5 70 SER B N 1
ATOM 1303 C CA . SER B 1 70 ? -9.25 -7.113 -9.055 1 98.5 70 SER B CA 1
ATOM 1304 C C . SER B 1 70 ? -8.875 -8.594 -9.039 1 98.5 70 SER B C 1
ATOM 1306 O O . SER B 1 70 ? -7.695 -8.938 -8.977 1 98.5 70 SER B O 1
ATOM 1308 N N . PRO B 1 71 ? -9.922 -9.406 -9.031 1 98.5 71 PRO B N 1
ATOM 1309 C CA . PRO B 1 71 ? -9.68 -10.852 -9.008 1 98.5 71 PRO B CA 1
ATOM 1310 C C . PRO B 1 71 ? -9.328 -11.406 -10.391 1 98.5 71 PRO B C 1
ATOM 1312 O O . PRO B 1 71 ? -9.477 -10.711 -11.398 1 98.5 71 PRO B O 1
ATOM 1315 N N . ALA B 1 72 ? -8.797 -12.609 -10.383 1 98.19 72 ALA B N 1
ATOM 1316 C CA . ALA B 1 72 ? -8.586 -13.406 -11.586 1 98.19 72 ALA B CA 1
ATOM 1317 C C . ALA B 1 72 ? -8.984 -14.867 -11.352 1 98.19 72 ALA B C 1
ATOM 1319 O O . ALA B 1 72 ? -8.898 -15.359 -10.227 1 98.19 72 ALA B O 1
ATOM 1320 N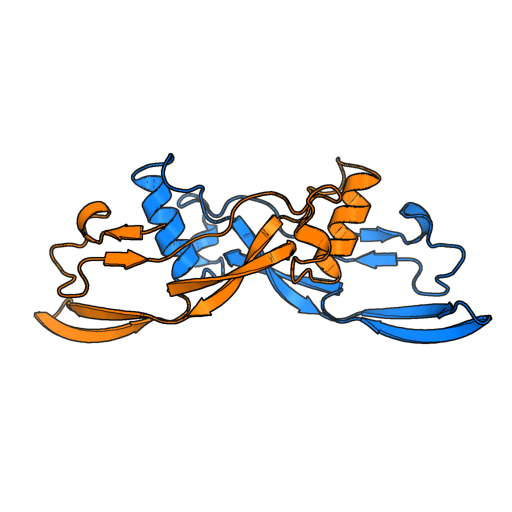 N . LYS B 1 73 ? -9.469 -15.438 -12.352 1 98.31 73 LYS B N 1
ATOM 1321 C CA . LYS B 1 73 ? -9.781 -16.859 -12.297 1 98.31 73 LYS B CA 1
ATOM 1322 C C . LYS B 1 73 ? -8.656 -17.688 -12.906 1 98.31 73 LYS B C 1
ATOM 1324 O O . LYS B 1 73 ? -8.125 -17.344 -13.961 1 98.31 73 LYS B O 1
ATOM 1329 N N . ILE B 1 74 ? -8.328 -18.781 -12.203 1 97.94 74 ILE B N 1
ATOM 1330 C CA . ILE B 1 74 ? -7.285 -19.672 -12.68 1 97.94 74 ILE B CA 1
ATOM 1331 C C . ILE B 1 74 ? -7.816 -21.109 -12.719 1 97.94 74 ILE B C 1
ATOM 1333 O O . ILE B 1 74 ? -8.438 -21.578 -11.758 1 97.94 74 ILE B O 1
ATOM 1337 N N . LEU B 1 75 ? -7.598 -21.703 -13.797 1 98.38 75 LEU B N 1
ATOM 1338 C CA . LEU B 1 75 ? -7.895 -23.125 -13.977 1 98.38 75 LEU B CA 1
ATOM 1339 C C . LEU B 1 75 ? -6.641 -23.969 -13.766 1 98.38 75 LEU B C 1
ATOM 1341 O O . LEU B 1 75 ? -5.609 -23.719 -14.398 1 98.38 75 LEU B O 1
ATOM 1345 N N . PHE B 1 76 ? -6.766 -24.906 -12.789 1 98.06 76 PHE B N 1
ATOM 1346 C CA . PHE B 1 76 ? -5.559 -25.672 -12.508 1 98.06 76 PHE B CA 1
ATOM 1347 C C . PHE B 1 76 ? -5.906 -27.078 -12.039 1 98.06 76 PHE B C 1
ATOM 1349 O O . PHE B 1 76 ? -7.078 -27.391 -11.812 1 98.06 76 PHE B O 1
ATOM 1356 N N . ILE B 1 77 ? -4.852 -27.969 -12.031 1 97.81 77 ILE B N 1
ATOM 1357 C CA . ILE B 1 77 ? -4.98 -29.312 -11.5 1 97.81 77 ILE B CA 1
ATOM 1358 C C . ILE B 1 77 ? -4.512 -29.359 -10.055 1 97.81 77 ILE B C 1
ATOM 1360 O O . ILE B 1 77 ? -3.373 -28.984 -9.75 1 97.81 77 ILE B O 1
ATOM 1364 N N . ASP B 1 78 ? -5.383 -29.828 -9.172 1 95.69 78 ASP B N 1
ATOM 1365 C CA . ASP B 1 78 ? -5.02 -29.812 -7.762 1 95.69 78 ASP B CA 1
ATOM 1366 C 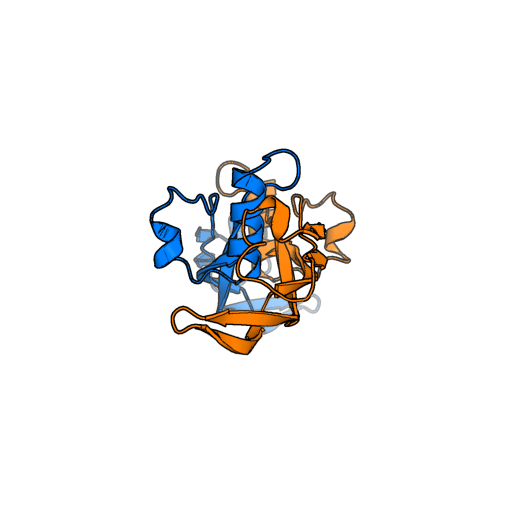C . ASP B 1 78 ? -4.23 -31.062 -7.379 1 95.69 78 ASP B C 1
ATOM 1368 O O . ASP B 1 78 ? -3.891 -31.875 -8.242 1 95.69 78 ASP B O 1
ATOM 1372 N N . ASN B 1 79 ? -3.852 -31.062 -6.152 1 94.81 79 ASN B N 1
ATOM 1373 C CA . ASN B 1 79 ? -2.971 -32.125 -5.672 1 94.81 79 ASN B CA 1
ATOM 1374 C C . ASN B 1 79 ? -3.621 -33.5 -5.797 1 94.81 79 ASN B C 1
ATOM 1376 O O . ASN B 1 79 ? -2.943 -34.5 -5.707 1 94.81 79 ASN B O 1
ATOM 1380 N N . HIS B 1 80 ? -4.867 -33.562 -5.988 1 96.81 80 HIS B N 1
ATOM 1381 C CA . HIS B 1 80 ? -5.59 -34.812 -6.129 1 96.81 80 HIS B CA 1
ATOM 1382 C C . HIS B 1 80 ? -5.855 -35.156 -7.594 1 96.81 80 HIS B C 1
ATOM 1384 O O . HIS B 1 80 ? -6.602 -36.094 -7.902 1 96.81 80 HIS B O 1
ATOM 1390 N N . GLY B 1 81 ? -5.418 -34.375 -8.484 1 95.88 81 GLY B N 1
ATOM 1391 C CA . GLY B 1 81 ? -5.59 -34.594 -9.914 1 95.88 81 GLY B CA 1
ATOM 1392 C C . GLY B 1 81 ? -6.895 -34.031 -10.453 1 95.88 81 GLY B C 1
ATOM 1393 O O . GLY B 1 81 ? -7.262 -34.312 -11.594 1 95.88 81 GLY B O 1
ATOM 1394 N N . ASN B 1 82 ? -7.605 -33.312 -9.617 1 97.62 82 ASN B N 1
ATOM 1395 C CA . ASN B 1 82 ? -8.852 -32.688 -10.07 1 97.62 82 ASN B CA 1
ATOM 1396 C C . ASN B 1 82 ? -8.609 -31.359 -10.766 1 97.62 82 ASN B C 1
ATOM 1398 O O . ASN B 1 82 ? -7.73 -30.609 -10.367 1 97.62 82 ASN B O 1
ATOM 1402 N N . VAL B 1 83 ? -9.383 -31.172 -11.773 1 97.5 83 VAL B N 1
ATOM 1403 C CA . VAL B 1 83 ? -9.383 -29.875 -12.438 1 97.5 83 VAL B CA 1
ATOM 1404 C C . VAL B 1 83 ? -10.242 -28.891 -11.656 1 97.5 83 VAL B C 1
ATOM 1406 O O . VAL B 1 83 ? -11.43 -29.125 -11.438 1 97.5 83 VAL B O 1
ATOM 1409 N N . VAL B 1 84 ? -9.68 -27.812 -11.273 1 98.12 84 VAL B N 1
ATOM 1410 C CA . VAL B 1 84 ? -10.383 -26.844 -10.43 1 98.12 84 VAL B CA 1
ATOM 1411 C C . VAL B 1 84 ? -10.273 -25.453 -11.047 1 98.12 84 VAL B C 1
ATOM 1413 O O . VAL B 1 84 ? -9.211 -25.062 -11.547 1 98.12 84 VAL B O 1
ATOM 1416 N N . MET B 1 85 ? -11.398 -24.688 -11.039 1 98 85 MET B N 1
ATOM 1417 C CA . MET B 1 85 ? -11.398 -23.25 -11.336 1 98 85 MET B CA 1
ATOM 1418 C C . MET B 1 85 ? -11.562 -22.438 -10.055 1 98 85 MET B C 1
ATOM 1420 O O . MET B 1 85 ? -12.523 -22.625 -9.312 1 98 85 MET B O 1
ATOM 1424 N N . ARG B 1 86 ? -10.633 -21.578 -9.883 1 97.5 86 ARG B N 1
ATOM 1425 C CA . ARG B 1 86 ? -10.711 -20.797 -8.656 1 97.5 86 ARG B CA 1
ATOM 1426 C C . ARG B 1 86 ? -10.539 -19.297 -8.938 1 97.5 86 ARG B C 1
ATOM 1428 O O . ARG B 1 86 ? -9.695 -18.906 -9.75 1 97.5 86 ARG B O 1
ATOM 1435 N N . ARG B 1 87 ? -11.398 -18.578 -8.281 1 98.12 87 ARG B N 1
ATOM 1436 C CA . ARG B 1 87 ? -11.281 -17.125 -8.328 1 98.12 87 ARG B CA 1
ATOM 1437 C C . ARG B 1 87 ? -10.406 -16.609 -7.195 1 98.12 87 ARG B C 1
ATOM 1439 O O . ARG B 1 87 ? -10.766 -16.703 -6.023 1 98.12 87 ARG B O 1
ATOM 1446 N N . TYR B 1 88 ? -9.266 -16.016 -7.594 1 97.31 88 TYR B N 1
ATOM 1447 C CA . TYR B 1 88 ? -8.359 -15.453 -6.602 1 97.31 88 TYR B CA 1
ATOM 1448 C C . TYR B 1 88 ? -8.523 -13.945 -6.504 1 97.31 88 TYR B C 1
ATOM 1450 O O . TYR B 1 88 ? -8.484 -13.242 -7.52 1 97.31 88 TYR B O 1
ATOM 1458 N N . GLN B 1 89 ? -8.688 -13.547 -5.324 1 97.38 89 GLN B N 1
ATOM 1459 C CA . GLN B 1 89 ? -8.859 -12.109 -5.105 1 97.38 89 GLN B CA 1
ATOM 1460 C C . GLN B 1 89 ? -7.516 -11.383 -5.195 1 97.38 89 GLN B C 1
ATOM 1462 O O . GLN B 1 89 ? -6.457 -12.008 -5.129 1 97.38 89 GLN B O 1
ATOM 1467 N N . ASP B 1 90 ? -7.492 -10.133 -5.477 1 97.25 90 ASP B N 1
ATOM 1468 C CA . ASP B 1 90 ? -6.336 -9.242 -5.379 1 97.25 90 ASP B CA 1
ATOM 1469 C C . ASP B 1 90 ? -5.195 -9.734 -6.27 1 97.25 90 ASP B C 1
ATOM 1471 O O . ASP B 1 90 ? -4.055 -9.852 -5.816 1 97.25 90 ASP B O 1
ATOM 1475 N N . MET B 1 91 ? -5.602 -10 -7.531 1 97.75 91 MET B N 1
ATOM 1476 C CA . MET B 1 91 ? -4.613 -10.578 -8.438 1 97.75 91 MET B CA 1
ATOM 1477 C C . MET B 1 91 ? -4.012 -9.516 -9.344 1 97.75 91 MET B C 1
ATOM 1479 O O . MET B 1 91 ? -2.842 -9.602 -9.727 1 97.75 91 MET B O 1
ATOM 1483 N N . THR B 1 92 ? -4.84 -8.492 -9.648 1 98.38 92 THR B N 1
ATOM 1484 C CA . THR B 1 92 ? -4.426 -7.516 -10.648 1 98.38 92 THR B CA 1
ATOM 1485 C C . THR B 1 92 ? -4.547 -6.098 -10.102 1 98.38 92 THR B C 1
ATOM 1487 O O . THR B 1 92 ? -5.586 -5.73 -9.539 1 98.38 92 THR B O 1
ATOM 1490 N N . VAL B 1 93 ? -3.514 -5.316 -10.297 1 97.44 93 VAL B N 1
ATOM 1491 C CA . VAL B 1 93 ? -3.588 -3.92 -9.891 1 97.44 93 VAL B CA 1
ATOM 1492 C C . VAL B 1 93 ? -4.426 -3.133 -10.891 1 97.44 93 VAL B C 1
ATOM 1494 O O . VAL B 1 93 ? -4.117 -3.109 -12.086 1 97.44 93 VAL B O 1
ATOM 1497 N N . GLN B 1 94 ? -5.48 -2.504 -10.344 1 97.31 94 GLN B N 1
ATOM 1498 C CA . GLN B 1 94 ? -6.32 -1.652 -11.18 1 97.31 94 GLN B CA 1
ATOM 1499 C C . GLN B 1 94 ? -5.957 -0.181 -11 1 97.31 94 GLN B C 1
ATOM 1501 O O . GLN B 1 94 ? -6.09 0.613 -11.938 1 97.31 94 GLN B O 1
ATOM 1506 N N . GLU B 1 95 ? -5.523 0.105 -9.781 1 94.69 95 GLU B N 1
ATOM 1507 C CA . GLU B 1 95 ? -5.203 1.491 -9.453 1 94.69 95 GLU B CA 1
ATOM 1508 C C . GLU B 1 95 ? -4.078 1.569 -8.43 1 94.69 95 GLU B C 1
ATOM 1510 O O . GLU B 1 95 ? -4.027 0.764 -7.492 1 94.69 95 GLU B O 1
ATOM 1515 N N . CYS B 1 96 ? -3.246 2.555 -8.633 1 93.25 96 CYS B N 1
ATOM 1516 C CA . CYS B 1 96 ? -2.209 2.848 -7.648 1 93.25 96 CYS B CA 1
ATOM 1517 C C . CYS B 1 96 ? -2.545 4.109 -6.859 1 93.25 96 CYS B C 1
ATOM 1519 O O . CYS B 1 96 ? -3.33 4.941 -7.316 1 93.25 96 CYS B O 1
ATOM 1521 N N . GLY B 1 97 ? -2.023 4.199 -5.699 1 91.75 97 GLY B N 1
ATOM 1522 C CA . GLY B 1 97 ? -2.109 5.375 -4.848 1 91.75 97 GLY B CA 1
ATOM 1523 C C . GLY B 1 97 ? -0.917 5.527 -3.922 1 91.75 97 GLY B C 1
ATOM 1524 O O . GLY B 1 97 ? 0.005 4.711 -3.947 1 91.75 97 GLY B O 1
ATOM 1525 N N . CYS B 1 98 ? -1.016 6.637 -3.193 1 91.75 98 CYS B N 1
ATOM 1526 C CA . CYS B 1 98 ? 0.06 6.867 -2.236 1 91.75 98 CYS B CA 1
ATOM 1527 C C . CYS B 1 98 ? -0.365 6.457 -0.831 1 91.75 98 CYS B C 1
ATOM 1529 O O . CYS B 1 98 ? -1.391 6.918 -0.329 1 91.75 98 CYS B O 1
ATOM 1531 N N . LEU B 1 99 ? 0.478 5.586 -0.325 1 89.38 99 LEU B N 1
ATOM 1532 C CA . LEU B 1 99 ? 0.16 5.047 0.993 1 89.38 99 LEU B CA 1
ATOM 1533 C C . LEU B 1 99 ? 1.35 5.184 1.938 1 89.38 99 LEU B C 1
ATOM 1535 O O . LEU B 1 99 ? 2.5 5.215 1.493 1 89.38 99 LEU B O 1
#

Sequence (198 aa):
LYLNFADIGWREWVIAPEGYSANYCVGACSSDSPMHSKMNATNHAIVQTLVHLVDPKRADEAKCAPVQLSPAKILFIDNHGNVVMRRYQDMTVQECGCLLYLNFADIGWREWVIAPEGYSANYCVGACSSDSPMHSKMNATNHAIVQTLVHLVDPKRADEAKCAPVQLSPAKILFIDNHGNVVMRRYQDMTVQECGCL

InterPro domains:
  IPR001839 Transforming growth factor-beta, C-terminal [PF00019] (1-98)
  IPR001839 Transforming growth factor-beta, C-terminal [PS51362] (1-99)
  IPR001839 Transforming growth factor-beta, C-terminal [SM00204] (1-99)
  IPR015615 Transforming growth factor-beta-like [PTHR11848] (1-98)
  IPR017948 Transforming growth factor beta, conserved site [PS00250] (14-29)
  IPR029034 Cystine-knot cytokine [G3DSA:2.10.90.10] (1-98)
  IPR029034 Cystine-knot cytokine [SSF57501] (1-98)

Organism: Ancylostoma caninum (NCBI:txid29170)